Protein AF-A0A8D2LRF6-F1 (afdb_monomer_lite)

Foldseek 3Di:
DDDDPPPVVVVVVVVVVVVVVVVVVVVVVVVVVVVVVVVVVVVVVVVVVVVVVVVVVVVVVVVVVVVVVVVVVVVVVVVVVVVVVVVVVVVVVVVVVVVVVVVVVVVVVVVVVVVVVVVVVVVVVVVVVVVVVVVVVVVVVVVVVVVVVVVVVVVVVVVVVVVVVVVVVVVVVDDDDDDPPDDDPPVPPPDPCVVVPPDDDDDDDDDDDDDDDDDDDDDDDDDDDDDDDDDDDDDDDDDDDDDDDDDDDDDDDDDDDDDD

Organism: Varanus komodoensis (NCBI:txid61221)

InterPro domains:
  IPR039496 CCDC92/74, N-terminal [PF14916] (19-72)
  IPR040370 Coiled-coil domain-containing protein 74A/74B/92 [PTHR14882] (13-169)

pLDDT: mean 76.83, std 24.83, range [34.38, 98.88]

Secondary structure (DSSP, 8-state):
-----HHHHHHHHHHHHHHHHHHHHHHHHHHHHHHHHHHHHHHHHHHHHHHHHHHHHHHHHHHHHHHHHHHHHHHHHHHHHHHHHHHHHHHHHHHHHHHHHHHHHHHHHHHHHHHHHHHHHHHHHHHHHHHHHHHHHHHHHHHHHHHHHHHHHHHHHHHHHHHHHHHHHHTTT------------------GGGGTT---PPPPPP--------------------------------------------------PPP-

Radius of gyration: 70.15 Å; chains: 1; bounding box: 155×93×203 Å

Structure (mmCIF, N/CA/C/O backbone):
data_AF-A0A8D2LRF6-F1
#
_entry.id   AF-A0A8D2LRF6-F1
#
loop_
_atom_site.group_PDB
_atom_site.id
_atom_site.type_symbol
_atom_site.label_atom_id
_atom_site.label_alt_id
_atom_site.label_comp_id
_atom_site.label_asym_id
_atom_site.label_entity_id
_atom_site.label_seq_id
_atom_site.pdbx_PDB_ins_code
_atom_site.Cartn_x
_atom_site.Cartn_y
_atom_site.Cartn_z
_atom_site.occupancy
_atom_site.B_iso_or_equiv
_atom_site.auth_seq_id
_atom_site.auth_comp_id
_atom_site.auth_asym_id
_atom_site.auth_atom_id
_atom_site.pdbx_PDB_model_num
ATOM 1 N N . PRO A 1 1 ? -71.524 -34.537 116.967 1.00 40.47 1 PRO A N 1
ATOM 2 C CA . PRO A 1 1 ? -72.145 -34.626 115.622 1.00 40.47 1 PRO A CA 1
ATOM 3 C C . PRO A 1 1 ? -71.695 -33.423 114.764 1.00 40.47 1 PRO A C 1
ATOM 5 O O . PRO A 1 1 ? -72.263 -32.351 114.892 1.00 40.47 1 PRO A O 1
ATOM 8 N N . ALA A 1 2 ? -70.543 -33.422 114.083 1.00 51.66 2 ALA A N 1
ATOM 9 C CA . ALA A 1 2 ? -70.100 -34.309 112.998 1.00 51.66 2 ALA A CA 1
ATOM 10 C C . ALA A 1 2 ? -71.153 -34.415 111.880 1.00 51.66 2 ALA A C 1
ATOM 12 O O . ALA A 1 2 ? -72.029 -35.269 111.949 1.00 51.66 2 ALA A O 1
ATOM 13 N N . GLY A 1 3 ? -71.084 -33.527 110.880 1.00 50.00 3 GLY A N 1
ATOM 14 C CA . GLY A 1 3 ? -71.983 -33.570 109.723 1.00 50.00 3 GLY A CA 1
ATOM 15 C C . GLY A 1 3 ? -71.927 -32.332 108.825 1.00 50.00 3 GLY A C 1
ATOM 16 O O . GLY A 1 3 ? -72.884 -31.575 108.795 1.00 50.00 3 GLY A O 1
ATOM 17 N N . SER A 1 4 ? -70.819 -32.113 108.106 1.00 50.69 4 SER A N 1
ATOM 18 C CA . SER A 1 4 ? -70.761 -31.220 106.926 1.00 50.69 4 SER A CA 1
ATOM 19 C C . SER A 1 4 ? -69.459 -31.439 106.131 1.00 50.69 4 SER A C 1
ATOM 21 O O . SER A 1 4 ? -68.675 -30.518 105.927 1.00 50.69 4 SER A O 1
ATOM 23 N N . ALA A 1 5 ? -69.183 -32.682 105.730 1.00 51.25 5 ALA A N 1
ATOM 24 C CA . ALA A 1 5 ? -67.964 -33.046 104.994 1.00 51.25 5 ALA A CA 1
ATOM 25 C C . ALA A 1 5 ? -68.142 -33.430 103.497 1.00 51.25 5 ALA A C 1
ATOM 27 O O . ALA A 1 5 ? -67.161 -33.295 102.772 1.00 51.25 5 ALA A O 1
ATOM 28 N N . PRO A 1 6 ? -69.312 -33.867 102.963 1.00 52.12 6 PRO A N 1
ATOM 29 C CA . PRO A 1 6 ? -69.343 -34.406 101.593 1.00 52.12 6 PRO A CA 1
ATOM 30 C C . PRO A 1 6 ? -69.599 -33.371 100.476 1.00 52.12 6 PRO A C 1
ATOM 32 O O . PRO A 1 6 ? -69.061 -33.529 99.386 1.00 52.12 6 PRO A O 1
ATOM 35 N N . ALA A 1 7 ? -70.359 -32.292 100.717 1.00 51.78 7 ALA A N 1
ATOM 36 C CA . ALA A 1 7 ? -70.692 -31.301 99.675 1.00 51.78 7 ALA A CA 1
ATOM 37 C C . ALA A 1 7 ? -69.532 -30.340 99.346 1.00 51.78 7 ALA A C 1
ATOM 39 O O . ALA A 1 7 ? -69.386 -29.893 98.211 1.00 51.78 7 ALA A O 1
ATOM 40 N N . VAL A 1 8 ? -68.667 -30.077 100.328 1.00 55.19 8 VAL A N 1
ATOM 41 C CA . VAL A 1 8 ? -67.463 -29.246 100.164 1.00 55.19 8 VAL A CA 1
ATOM 42 C C . VAL A 1 8 ? -66.449 -29.931 99.235 1.00 55.19 8 VAL A C 1
ATOM 44 O O . VAL A 1 8 ? -65.751 -29.256 98.485 1.00 55.19 8 VAL A O 1
ATOM 47 N N . ASN A 1 9 ? -66.427 -31.270 99.206 1.00 56.41 9 ASN A N 1
ATOM 48 C CA . ASN A 1 9 ? -65.489 -32.040 98.388 1.00 56.41 9 ASN A CA 1
ATOM 49 C C . ASN A 1 9 ? -65.845 -32.069 96.887 1.00 56.41 9 ASN A C 1
ATOM 51 O O . ASN A 1 9 ? -64.930 -32.060 96.070 1.00 56.41 9 ASN A O 1
ATOM 55 N N . CYS A 1 10 ? -67.128 -32.067 96.493 1.00 57.66 10 CYS A N 1
ATOM 56 C CA . CYS A 1 10 ? -67.519 -32.026 95.069 1.00 57.66 10 CYS A CA 1
ATOM 57 C C . CYS A 1 10 ? -67.247 -30.662 94.423 1.00 57.66 10 CYS A C 1
ATOM 59 O O . CYS A 1 10 ? -66.671 -30.605 93.340 1.00 57.66 10 CYS A O 1
ATOM 61 N N . VAL A 1 11 ? -67.588 -29.569 95.114 1.00 62.50 11 VAL A N 1
ATOM 62 C CA . VAL A 1 11 ? -67.286 -28.206 94.645 1.00 62.50 11 VAL A CA 1
ATOM 63 C C . VAL A 1 11 ? -65.770 -27.993 94.583 1.00 62.50 11 VAL A C 1
ATOM 65 O O . VAL A 1 11 ? -65.268 -27.441 93.611 1.00 62.50 11 VAL A O 1
ATOM 68 N N . ALA A 1 12 ? -65.016 -28.520 95.556 1.00 64.19 12 ALA A N 1
ATOM 69 C CA . ALA A 1 12 ? -63.555 -28.496 95.523 1.00 64.19 12 ALA A CA 1
ATOM 70 C C . ALA A 1 12 ? -62.975 -29.247 94.305 1.00 64.19 12 ALA A C 1
ATOM 72 O O . ALA A 1 12 ? -62.100 -28.710 93.634 1.00 64.19 12 ALA A O 1
ATOM 73 N N . MET A 1 13 ? -63.483 -30.438 93.965 1.00 64.19 13 MET A N 1
ATOM 74 C CA . MET A 1 13 ? -63.029 -31.215 92.796 1.00 64.19 13 MET A CA 1
ATOM 75 C C . MET A 1 13 ? -63.296 -30.499 91.456 1.00 64.19 13 MET A C 1
ATOM 77 O O . MET A 1 13 ? -62.428 -30.485 90.582 1.00 64.19 13 MET A O 1
ATOM 81 N N . GLU A 1 14 ? -64.459 -29.861 91.288 1.00 69.94 14 GLU A N 1
ATOM 82 C CA . GLU A 1 14 ? -64.781 -29.072 90.085 1.00 69.94 14 GLU A CA 1
ATOM 83 C C . GLU A 1 14 ? -63.948 -27.785 89.993 1.00 69.94 14 GLU A C 1
ATOM 85 O O . GLU A 1 14 ? -63.454 -27.444 88.916 1.00 69.94 14 GLU A O 1
ATOM 90 N N . THR A 1 15 ? -63.707 -27.105 91.120 1.00 74.88 15 THR A N 1
ATOM 91 C CA . THR A 1 15 ? -62.808 -25.938 91.156 1.00 74.88 15 THR A CA 1
ATOM 92 C C . THR A 1 15 ? -61.360 -26.313 90.839 1.00 74.88 15 THR A C 1
ATOM 94 O O . THR A 1 15 ? -60.714 -25.603 90.073 1.00 74.88 15 THR A O 1
ATOM 97 N N . GLN A 1 16 ? -60.881 -27.469 91.314 1.00 76.06 16 GLN A N 1
ATOM 98 C CA . GLN A 1 16 ? -59.556 -28.002 90.973 1.00 76.06 16 GLN A CA 1
ATOM 99 C C . GLN A 1 16 ? -59.443 -28.327 89.472 1.00 76.06 16 GLN A C 1
ATOM 101 O O . GLN A 1 16 ? -58.417 -28.051 88.853 1.00 76.06 16 GLN A O 1
ATOM 106 N N . SER A 1 17 ? -60.503 -28.858 88.848 1.00 82.44 17 SER A N 1
ATOM 107 C CA . SER A 1 17 ? -60.541 -29.139 87.404 1.00 82.44 17 SER A CA 1
ATOM 108 C C . SER A 1 17 ? -60.469 -27.863 86.551 1.00 82.44 17 SER A C 1
ATOM 110 O O . SER A 1 17 ? -59.653 -27.782 85.627 1.00 82.44 17 SER A O 1
ATOM 112 N N . LEU A 1 18 ? -61.258 -26.838 86.898 1.00 86.56 18 LEU A N 1
ATOM 113 C CA . LEU A 1 18 ? -61.227 -25.528 86.235 1.00 86.56 18 LEU A CA 1
ATOM 114 C C . LEU A 1 18 ? -59.868 -24.840 86.395 1.00 86.56 18 LEU A C 1
ATOM 116 O O . LEU A 1 18 ? -59.351 -24.253 85.447 1.00 86.56 18 LEU A O 1
ATOM 120 N N . GLU A 1 19 ? -59.260 -24.940 87.573 1.00 88.00 19 GLU A N 1
ATOM 121 C CA . GLU A 1 19 ? -57.956 -24.353 87.866 1.00 88.00 19 GLU A CA 1
ATOM 122 C C . GLU A 1 19 ? -56.839 -25.018 87.050 1.00 88.00 19 GLU A C 1
ATOM 124 O O . GLU A 1 19 ? -56.012 -24.331 86.444 1.00 88.00 19 GLU A O 1
ATOM 129 N N . HIS A 1 20 ? -56.869 -26.346 86.907 1.00 88.50 20 HIS A N 1
ATOM 130 C CA . HIS A 1 20 ? -55.980 -27.059 85.989 1.00 88.50 20 HIS A CA 1
ATOM 131 C C . HIS A 1 20 ? -56.205 -26.673 84.518 1.00 88.50 20 HIS A C 1
ATOM 133 O O . HIS A 1 20 ? -55.234 -26.568 83.758 1.00 88.50 20 HIS A O 1
ATOM 139 N N . GLN A 1 21 ? -57.451 -26.421 84.105 1.00 92.50 21 GLN A N 1
ATOM 140 C CA . GLN A 1 21 ? -57.788 -25.985 82.746 1.00 92.50 21 GLN A CA 1
ATOM 141 C C . GLN A 1 21 ? -57.285 -24.559 82.470 1.00 92.50 21 GLN A C 1
ATOM 143 O O . GLN A 1 21 ? -56.662 -24.317 81.434 1.00 92.50 21 GLN A O 1
ATOM 148 N N . ILE A 1 22 ? -57.440 -23.645 83.432 1.00 92.00 22 ILE A N 1
ATOM 149 C CA . ILE A 1 22 ? -56.882 -22.287 83.396 1.00 92.00 22 ILE A CA 1
ATOM 150 C C . ILE A 1 22 ? -55.353 -22.341 83.319 1.00 92.00 22 ILE A C 1
ATOM 152 O O . ILE A 1 22 ? -54.764 -21.704 82.446 1.00 92.00 22 ILE A O 1
ATOM 156 N N . GLN A 1 23 ? -54.698 -23.147 84.160 1.00 94.12 23 GLN A N 1
ATOM 157 C CA . GLN A 1 23 ? -53.241 -23.327 84.123 1.00 94.12 23 GLN A CA 1
ATOM 158 C C . GLN A 1 23 ? -52.759 -23.917 82.786 1.00 94.12 23 GLN A C 1
ATOM 160 O O . GLN A 1 23 ? -51.687 -23.556 82.295 1.00 94.12 23 GLN A O 1
ATOM 165 N N . SER A 1 24 ? -53.533 -24.818 82.175 1.00 94.69 24 SER A N 1
ATOM 166 C CA . SER A 1 24 ? -53.230 -25.392 80.857 1.00 94.69 24 SER A CA 1
ATOM 167 C C . SER A 1 24 ? -53.311 -24.349 79.742 1.00 94.69 24 SER A C 1
ATOM 169 O O . SER A 1 24 ? -52.380 -24.223 78.942 1.00 94.69 24 SER A O 1
ATOM 171 N N . VAL A 1 25 ? -54.379 -23.546 79.732 1.00 95.94 25 VAL A N 1
ATOM 172 C CA . VAL A 1 25 ? -54.556 -22.441 78.779 1.00 95.94 25 VAL A CA 1
ATOM 173 C C . VAL A 1 25 ? -53.475 -21.380 78.974 1.00 95.94 25 VAL A C 1
ATOM 175 O O . VAL A 1 25 ? -52.890 -20.928 77.995 1.00 95.94 25 VAL A O 1
ATOM 178 N N . GLN A 1 26 ? -53.129 -21.026 80.213 1.00 95.81 26 GLN A N 1
ATOM 179 C CA . GLN A 1 26 ? -52.034 -20.095 80.507 1.00 95.81 26 GLN A CA 1
ATOM 180 C C . GLN A 1 26 ? -50.690 -20.595 79.961 1.00 95.81 26 GLN A C 1
ATOM 182 O O . GLN A 1 26 ? -49.957 -19.819 79.345 1.00 95.81 26 GLN A O 1
ATOM 187 N N . ARG A 1 27 ? -50.384 -21.892 80.114 1.00 96.50 27 ARG A N 1
ATOM 188 C CA . ARG A 1 27 ? -49.195 -22.517 79.509 1.00 96.50 27 ARG A CA 1
ATOM 189 C C . ARG A 1 27 ? -49.231 -22.462 77.980 1.00 96.50 27 ARG A C 1
ATOM 191 O O . ARG A 1 27 ? -48.222 -22.110 77.378 1.00 96.50 27 ARG A O 1
ATOM 198 N N . HIS A 1 28 ? -50.378 -22.742 77.360 1.00 96.38 28 HIS A N 1
ATOM 199 C CA . HIS A 1 28 ? -50.551 -22.636 75.905 1.00 96.38 28 HIS A CA 1
ATOM 200 C C . HIS A 1 28 ? -50.394 -21.200 75.392 1.00 96.38 28 HIS A C 1
ATOM 202 O O . HIS A 1 28 ? -49.717 -20.975 74.396 1.00 96.38 28 HIS A O 1
ATOM 208 N N . ILE A 1 29 ? -50.964 -20.210 76.083 1.00 97.19 29 ILE A N 1
ATOM 209 C CA . ILE A 1 29 ? -50.801 -18.793 75.737 1.00 97.19 29 ILE A CA 1
ATOM 210 C C . ILE A 1 29 ? -49.330 -18.386 75.858 1.00 97.19 29 ILE A C 1
ATOM 212 O O . ILE A 1 29 ? -48.816 -17.694 74.984 1.00 97.19 29 ILE A O 1
ATOM 216 N N . ALA A 1 30 ? -48.640 -18.810 76.920 1.00 96.31 30 ALA A N 1
ATOM 217 C CA . ALA A 1 30 ? -47.215 -18.536 77.088 1.00 96.31 30 ALA A CA 1
ATOM 218 C C . ALA A 1 30 ? -46.376 -19.176 75.970 1.00 96.31 30 ALA A C 1
ATOM 220 O O . ALA A 1 30 ? -45.465 -18.537 75.445 1.00 96.31 30 ALA A O 1
ATOM 221 N N . PHE A 1 31 ? -46.719 -20.403 75.572 1.00 97.69 31 PHE A N 1
ATOM 222 C CA . PHE A 1 31 ? -46.098 -21.095 74.447 1.00 97.69 31 PHE A CA 1
ATOM 223 C C . PHE A 1 31 ? -46.311 -20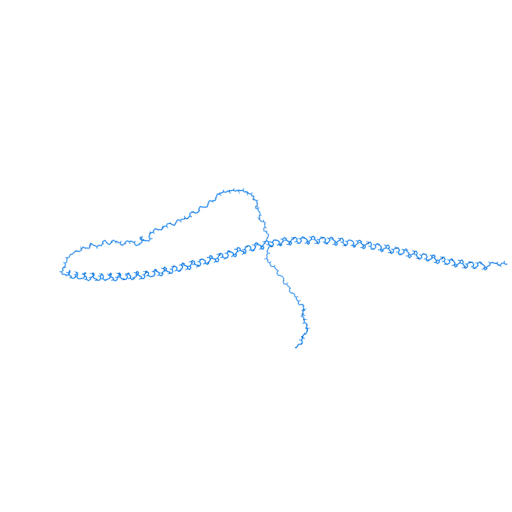.343 73.126 1.00 97.69 31 PHE A C 1
ATOM 225 O O . PHE A 1 31 ? -45.335 -19.977 72.479 1.00 97.69 31 PHE A O 1
ATOM 232 N N . LEU A 1 32 ? -47.557 -20.001 72.783 1.00 97.69 32 LEU A N 1
ATOM 233 C CA . LEU A 1 32 ? -47.878 -19.243 71.568 1.00 97.69 32 LEU A CA 1
ATOM 234 C C . LEU A 1 32 ? -47.185 -17.877 71.539 1.00 97.69 32 LEU A C 1
ATOM 236 O O . LEU A 1 32 ? -46.665 -17.472 70.505 1.00 97.69 32 LEU A O 1
ATOM 240 N N . LYS A 1 33 ? -47.124 -17.170 72.673 1.00 97.00 33 LYS A N 1
ATOM 241 C CA . LYS A 1 33 ? -46.394 -15.896 72.774 1.00 97.00 33 LYS A CA 1
ATOM 242 C C . LYS A 1 33 ? -44.896 -16.071 72.526 1.00 97.00 33 LYS A C 1
ATOM 244 O O . LYS A 1 33 ? -44.291 -15.219 71.880 1.00 97.00 33 LYS A O 1
ATOM 249 N N . LYS A 1 34 ? -44.302 -17.161 73.021 1.00 97.56 34 LYS A N 1
ATOM 250 C CA . LYS A 1 34 ? -42.897 -17.496 72.761 1.00 97.56 34 LYS A CA 1
ATOM 251 C C . LYS A 1 34 ? -42.668 -17.778 71.275 1.00 97.56 34 LYS A C 1
ATOM 253 O O . LYS A 1 34 ? -41.719 -17.243 70.714 1.00 97.56 34 LYS A O 1
ATOM 258 N N . GLU A 1 35 ? -43.534 -18.567 70.643 1.00 97.94 35 GLU A N 1
ATOM 259 C CA . GLU A 1 35 ? -43.433 -18.876 69.210 1.00 97.94 35 GLU A CA 1
ATOM 260 C C . GLU A 1 35 ? -43.638 -17.642 68.327 1.00 97.94 35 GLU A C 1
ATOM 262 O O . GLU A 1 35 ? -42.869 -17.426 67.395 1.00 97.94 35 GLU A O 1
ATOM 267 N N . GLN A 1 36 ? -44.614 -16.785 68.643 1.00 97.62 36 GLN A N 1
ATOM 268 C CA . GLN A 1 36 ? -44.831 -15.524 67.926 1.00 97.62 36 GLN A CA 1
ATOM 269 C C . GLN A 1 36 ? -43.624 -14.589 68.028 1.00 97.62 36 GLN A C 1
ATOM 271 O O . GLN A 1 36 ? -43.233 -13.986 67.030 1.00 97.62 36 GLN A O 1
ATOM 276 N N . LEU A 1 37 ? -43.022 -14.474 69.217 1.00 97.81 37 LEU A N 1
ATOM 277 C CA . LEU A 1 37 ? -41.823 -13.661 69.410 1.00 97.81 37 LEU A CA 1
ATOM 278 C C . LEU A 1 37 ? -40.628 -14.232 68.637 1.00 97.81 37 LEU A C 1
ATOM 280 O O . LEU A 1 37 ? -39.888 -13.467 68.024 1.00 97.81 37 LEU A O 1
ATOM 284 N N . GLN A 1 38 ? -40.464 -15.559 68.641 1.00 98.06 38 GLN A N 1
ATOM 285 C CA . GLN A 1 38 ? -39.419 -16.242 67.881 1.00 98.06 38 GLN A CA 1
ATOM 286 C C . GLN A 1 38 ? -39.581 -15.991 66.378 1.00 98.06 38 GLN A C 1
ATOM 288 O O . GLN A 1 38 ? -38.642 -15.537 65.734 1.00 98.06 38 GLN A O 1
ATOM 293 N N . LEU A 1 39 ? -40.789 -16.183 65.841 1.00 98.31 39 LEU A N 1
ATOM 294 C CA . LEU A 1 39 ? -41.088 -15.917 64.436 1.00 98.31 39 LEU A CA 1
ATOM 295 C C . LEU A 1 39 ? -40.816 -14.453 64.065 1.00 98.31 39 LEU A C 1
ATOM 297 O O . LEU A 1 39 ? -40.224 -14.183 63.026 1.00 98.31 39 LEU A O 1
ATOM 301 N N . LEU A 1 40 ? -41.222 -13.501 64.910 1.00 98.12 40 LEU A N 1
ATOM 302 C CA . LEU A 1 40 ? -40.964 -12.079 64.674 1.00 98.12 40 LEU A CA 1
ATOM 303 C C . LEU A 1 40 ? -39.459 -11.769 64.643 1.00 98.12 40 LEU A C 1
ATOM 305 O O . LEU A 1 40 ? -39.013 -10.991 63.800 1.00 98.12 40 LEU A O 1
ATOM 309 N N . HIS A 1 41 ? -38.683 -12.374 65.545 1.00 98.38 41 HIS A N 1
ATOM 310 C CA . HIS A 1 41 ? -37.230 -12.225 65.576 1.00 98.38 41 HIS A CA 1
ATOM 311 C C . HIS A 1 41 ? -36.572 -12.798 64.313 1.00 98.38 41 HIS A C 1
ATOM 313 O O . HIS A 1 41 ? -35.764 -12.114 63.684 1.00 98.38 41 HIS A O 1
ATOM 319 N N . ASP A 1 42 ? -36.969 -14.004 63.904 1.00 98.50 42 ASP A N 1
ATOM 320 C CA . ASP A 1 42 ? -36.431 -14.676 62.718 1.00 98.50 42 ASP A CA 1
ATOM 321 C C . ASP A 1 42 ? -36.766 -13.900 61.433 1.00 98.50 42 ASP A C 1
ATOM 323 O O . ASP A 1 42 ? -35.899 -13.686 60.585 1.00 98.50 42 ASP A O 1
ATOM 327 N N . LEU A 1 43 ? -37.993 -13.381 61.318 1.00 98.44 43 LEU A N 1
ATOM 328 C CA . LEU A 1 43 ? -38.386 -12.507 60.210 1.00 98.44 43 LEU A CA 1
ATOM 329 C C . LEU A 1 43 ? -37.576 -11.208 60.183 1.00 98.44 43 LEU A C 1
ATOM 331 O O . LEU A 1 43 ? -37.191 -10.751 59.109 1.00 98.44 43 LEU A O 1
ATOM 335 N N . HIS A 1 44 ? -37.301 -10.605 61.342 1.00 98.44 44 HIS A N 1
ATOM 336 C CA . HIS A 1 44 ? -36.483 -9.396 61.399 1.00 98.44 44 HIS A CA 1
ATOM 337 C C . HIS A 1 44 ? -35.054 -9.654 60.902 1.00 98.44 44 HIS A C 1
ATOM 339 O O . HIS A 1 44 ? -34.527 -8.859 60.123 1.00 98.44 44 HIS A O 1
ATOM 345 N N . LEU A 1 45 ? -34.450 -10.782 61.287 1.00 98.62 45 LEU A N 1
ATOM 346 C CA . LEU A 1 45 ? -33.139 -11.191 60.777 1.00 98.62 45 LEU A CA 1
ATOM 347 C C . LEU A 1 45 ? -33.161 -11.424 59.263 1.00 98.62 45 LEU A C 1
ATOM 349 O O . LEU A 1 45 ? -32.230 -11.007 58.573 1.00 98.62 45 LEU A O 1
ATOM 353 N N . GLU A 1 46 ? -34.223 -12.034 58.738 1.00 98.50 46 GLU A N 1
ATOM 354 C CA . GLU A 1 46 ? -34.358 -12.262 57.299 1.00 98.50 46 GLU A CA 1
ATOM 355 C C . GLU A 1 46 ? -34.520 -10.949 56.521 1.00 98.50 46 GLU A C 1
ATOM 357 O O . GLU A 1 46 ? -33.886 -10.762 55.484 1.00 98.50 46 GLU A O 1
ATOM 362 N N . ILE A 1 47 ? -35.278 -9.986 57.056 1.00 98.56 47 ILE A N 1
ATOM 363 C CA . ILE A 1 47 ? -35.380 -8.637 56.481 1.00 98.56 47 ILE A CA 1
ATOM 364 C C . ILE A 1 47 ? -34.002 -7.970 56.436 1.00 98.56 47 ILE A C 1
ATOM 366 O O . ILE A 1 47 ? -33.625 -7.440 55.393 1.00 98.56 47 ILE A O 1
ATOM 370 N N . LEU A 1 48 ? -33.226 -8.026 57.523 1.00 98.56 48 LEU A N 1
ATOM 371 C CA . LEU A 1 48 ? -31.873 -7.456 57.556 1.00 98.56 48 LEU A CA 1
ATOM 372 C C . LEU A 1 48 ? -30.939 -8.144 56.549 1.00 98.56 48 LEU A C 1
ATOM 374 O O . LEU A 1 48 ? -30.135 -7.482 55.887 1.00 98.56 48 LEU A O 1
ATOM 378 N N . ARG A 1 49 ? -31.055 -9.467 56.397 1.00 98.69 49 ARG A N 1
ATOM 379 C CA . ARG A 1 49 ? -30.276 -10.246 55.428 1.00 98.69 49 ARG A CA 1
ATOM 380 C C . ARG A 1 49 ? -30.607 -9.856 53.990 1.00 98.69 49 ARG A C 1
ATOM 382 O O . ARG A 1 49 ? -29.691 -9.625 53.202 1.00 98.69 49 ARG A O 1
ATOM 389 N N . LEU A 1 50 ? -31.893 -9.755 53.661 1.00 98.69 50 LEU A N 1
ATOM 390 C CA . LEU A 1 50 ? -32.367 -9.317 52.349 1.00 98.69 50 LEU A CA 1
ATOM 391 C C . LEU A 1 50 ? -31.950 -7.878 52.060 1.00 98.69 50 LEU A C 1
ATOM 393 O O . LEU A 1 50 ? -31.460 -7.603 50.971 1.00 98.69 50 LEU A O 1
ATOM 397 N N . GLN A 1 51 ? -32.062 -6.977 53.038 1.00 98.56 51 GLN A N 1
ATOM 398 C CA . GLN A 1 51 ? -31.601 -5.594 52.902 1.00 98.56 51 GLN A CA 1
ATOM 399 C C . GLN A 1 51 ? -30.111 -5.536 52.554 1.00 98.56 51 GLN A C 1
ATOM 401 O O . GLN A 1 51 ? -29.745 -4.877 51.582 1.00 98.56 51 GLN A O 1
ATOM 406 N N . LYS A 1 52 ? -29.266 -6.284 53.278 1.00 98.50 52 LYS A N 1
ATOM 407 C CA . LYS A 1 52 ? -27.832 -6.398 52.975 1.00 98.50 52 LYS A CA 1
ATOM 408 C C . LYS A 1 52 ? -27.598 -6.920 51.557 1.00 98.50 52 LYS A C 1
ATOM 410 O O . LYS A 1 52 ? -26.841 -6.318 50.800 1.00 98.50 52 LYS A O 1
ATOM 415 N N . HIS A 1 53 ? -28.287 -7.991 51.173 1.00 98.56 53 HIS A N 1
ATOM 416 C CA . HIS A 1 53 ? -28.124 -8.575 49.846 1.00 98.56 53 HIS A CA 1
ATOM 417 C C . HIS A 1 53 ? -28.565 -7.624 48.721 1.00 98.56 53 HIS A C 1
ATOM 419 O O . HIS A 1 53 ? -27.867 -7.489 47.721 1.00 98.56 53 HIS A O 1
ATOM 425 N N . CYS A 1 54 ? -29.676 -6.904 48.894 1.00 98.62 54 CYS A N 1
ATOM 426 C CA . CYS A 1 54 ? -30.126 -5.894 47.940 1.00 98.62 54 CYS A CA 1
ATOM 427 C C . CYS A 1 54 ? -29.120 -4.745 47.803 1.00 98.62 54 CYS A C 1
ATOM 429 O O . CYS A 1 54 ? -28.893 -4.278 46.688 1.00 98.62 54 CYS A O 1
ATOM 431 N N . THR A 1 55 ? -28.492 -4.303 48.900 1.00 98.44 55 THR A N 1
ATOM 432 C CA . THR A 1 55 ? -27.439 -3.276 48.828 1.00 98.44 55 THR A CA 1
ATOM 433 C C . THR A 1 55 ? -26.190 -3.772 48.103 1.00 98.44 55 THR A C 1
ATOM 435 O O . THR A 1 55 ? -25.666 -3.054 47.259 1.00 98.44 55 THR A O 1
ATOM 438 N N . GLU A 1 56 ? -25.755 -5.007 48.367 1.00 98.62 56 GLU A N 1
ATOM 439 C CA . GLU A 1 56 ? -24.609 -5.621 47.682 1.00 98.62 56 GLU A CA 1
ATOM 440 C C . GLU A 1 56 ? -24.877 -5.762 46.181 1.00 98.62 56 GLU A C 1
ATOM 442 O O . GLU A 1 56 ? -24.069 -5.330 45.368 1.00 98.62 56 GLU A O 1
ATOM 447 N N . LEU A 1 57 ? -26.054 -6.271 45.805 1.00 98.62 57 LEU A N 1
ATOM 448 C CA . LEU A 1 57 ? -26.421 -6.435 44.400 1.00 98.62 57 LEU A CA 1
ATOM 449 C C . LEU A 1 57 ? -26.542 -5.090 43.671 1.00 98.62 57 LEU A C 1
ATOM 451 O O . LEU A 1 57 ? -26.159 -4.989 42.509 1.00 98.62 57 LEU A O 1
ATOM 455 N N . THR A 1 58 ? -27.065 -4.060 44.343 1.00 98.44 58 THR A N 1
ATOM 456 C CA . THR A 1 58 ? -27.135 -2.703 43.777 1.00 98.44 58 THR A CA 1
ATOM 457 C C . THR A 1 58 ? -25.730 -2.181 43.497 1.00 98.44 58 THR A C 1
ATOM 459 O O . THR A 1 58 ? -25.464 -1.716 42.393 1.00 98.44 58 THR A O 1
ATOM 462 N N . HIS A 1 59 ? -24.812 -2.341 44.453 1.00 98.62 59 HIS A N 1
ATOM 463 C CA . HIS A 1 59 ? -23.422 -1.937 44.280 1.00 98.62 59 HIS A CA 1
ATOM 464 C C . HIS A 1 59 ? -22.723 -2.708 43.148 1.00 98.62 59 HIS A C 1
ATOM 466 O O . HIS A 1 59 ? -22.057 -2.103 42.312 1.00 98.62 59 HIS A O 1
ATOM 472 N N . ASP A 1 60 ? -22.922 -4.025 43.057 1.00 98.50 60 ASP A N 1
ATOM 473 C CA . ASP A 1 60 ? -22.353 -4.845 41.980 1.00 98.50 60 ASP A CA 1
ATOM 474 C C . ASP A 1 60 ? -22.856 -4.419 40.591 1.00 98.50 60 ASP A C 1
ATOM 476 O O . ASP A 1 60 ? -22.106 -4.465 39.613 1.00 98.50 60 ASP A O 1
ATOM 480 N N . LEU A 1 61 ? -24.127 -4.018 40.481 1.00 98.44 61 LEU A N 1
ATOM 481 C CA . LEU A 1 61 ? -24.693 -3.502 39.234 1.00 98.44 61 LEU A CA 1
ATOM 482 C C . LEU A 1 61 ? -24.106 -2.136 38.870 1.00 98.44 61 LEU A C 1
ATOM 484 O O . LEU A 1 61 ? -23.745 -1.938 37.712 1.00 98.44 61 LEU A O 1
ATOM 488 N N . GLU A 1 62 ? -23.957 -1.231 39.839 1.00 98.38 62 GLU A N 1
ATOM 489 C CA . GLU A 1 62 ? -23.310 0.073 39.633 1.00 98.38 62 GLU A CA 1
ATOM 490 C C . GLU A 1 62 ? -21.856 -0.087 39.167 1.00 98.38 62 GLU A C 1
ATOM 492 O O . GLU A 1 62 ? -21.432 0.569 38.215 1.00 98.38 62 GLU A O 1
ATOM 497 N N . MET A 1 63 ? -21.098 -0.997 39.786 1.00 98.06 63 MET A N 1
ATOM 498 C CA . MET A 1 63 ? -19.714 -1.276 39.396 1.00 98.06 63 MET A CA 1
ATOM 499 C C . MET A 1 63 ? -19.626 -1.837 37.975 1.00 98.06 63 MET A C 1
ATOM 501 O O . MET A 1 63 ? -18.838 -1.338 37.173 1.00 98.06 63 MET A O 1
ATOM 505 N N . LYS A 1 64 ? -20.482 -2.803 37.621 1.00 98.25 64 LYS A N 1
ATOM 506 C CA . LYS A 1 64 ? -20.552 -3.339 36.250 1.00 98.25 64 LYS A CA 1
ATOM 507 C C . LYS A 1 64 ? -20.956 -2.283 35.229 1.00 98.25 64 LYS A C 1
ATOM 509 O O . LYS A 1 64 ? -20.465 -2.305 34.105 1.00 98.25 64 LYS A O 1
ATOM 514 N N . GLU A 1 65 ? -21.848 -1.365 35.592 1.00 97.75 65 GLU A N 1
ATOM 515 C CA . GLU A 1 65 ? -22.242 -0.270 34.707 1.00 97.75 65 GLU A CA 1
ATOM 516 C C . GLU A 1 65 ? -21.080 0.707 34.475 1.00 97.75 65 GLU A C 1
ATOM 518 O O . GLU A 1 65 ? -20.861 1.145 33.345 1.00 97.75 65 GLU A O 1
ATOM 523 N N . LEU A 1 66 ? -20.299 1.021 35.512 1.00 98.00 66 LEU A N 1
ATOM 524 C CA . LEU A 1 66 ? -19.089 1.836 35.376 1.00 98.00 66 LEU A CA 1
ATOM 525 C C . LEU A 1 66 ? -18.033 1.150 34.505 1.00 98.00 66 LEU A C 1
ATOM 527 O O . LEU A 1 66 ? -17.457 1.803 33.635 1.00 98.00 66 LEU A O 1
ATOM 531 N N . GLU A 1 67 ? -17.811 -0.149 34.697 1.00 98.06 67 GLU A N 1
ATOM 532 C CA . GLU A 1 67 ? -16.901 -0.948 33.871 1.00 98.06 67 GLU A CA 1
ATOM 533 C C . GLU A 1 67 ? -17.350 -0.981 32.407 1.00 98.06 67 GLU A C 1
ATOM 535 O O . GLU A 1 67 ? -16.534 -0.756 31.517 1.00 98.06 67 GLU A O 1
ATOM 540 N N . ALA A 1 68 ? -18.646 -1.183 32.146 1.00 98.12 68 ALA A N 1
ATOM 541 C CA . ALA A 1 68 ? -19.200 -1.159 30.794 1.00 98.12 68 ALA A CA 1
ATOM 542 C C . ALA A 1 68 ? -18.999 0.209 30.127 1.00 98.12 68 ALA A C 1
ATOM 544 O O . ALA A 1 68 ? -18.484 0.283 29.015 1.00 98.12 68 ALA A O 1
ATOM 545 N N . ARG A 1 69 ? -19.303 1.304 30.837 1.00 98.06 69 ARG A N 1
ATOM 546 C CA . ARG A 1 69 ? -19.060 2.667 30.334 1.00 98.06 69 ARG A CA 1
ATOM 547 C C . ARG A 1 69 ? -17.579 2.920 30.060 1.00 98.06 69 ARG A C 1
ATOM 549 O O . ARG A 1 69 ? -17.241 3.584 29.086 1.00 98.06 69 ARG A O 1
ATOM 556 N N . GLN A 1 70 ? -16.690 2.423 30.918 1.00 98.06 70 GLN A N 1
ATOM 557 C CA . GLN A 1 70 ? -15.251 2.555 30.714 1.00 98.06 70 GLN A CA 1
ATOM 558 C C . GLN A 1 70 ? -14.783 1.752 29.496 1.00 98.06 70 GLN A C 1
ATOM 560 O O . GLN A 1 70 ? -13.970 2.253 28.719 1.00 98.06 70 GLN A O 1
ATOM 565 N N . GLN A 1 71 ? -15.318 0.547 29.307 1.00 98.12 71 GLN A N 1
ATOM 566 C CA . GLN A 1 71 ? -15.037 -0.280 28.140 1.00 98.12 71 GLN A CA 1
ATOM 567 C C . GLN A 1 71 ? -15.505 0.400 26.848 1.00 98.12 71 GLN A C 1
ATOM 569 O O . GLN A 1 71 ? -14.725 0.482 25.905 1.00 98.12 71 GLN A O 1
ATOM 574 N N . ASP A 1 72 ? -16.707 0.982 26.833 1.00 98.06 72 ASP A N 1
ATOM 575 C CA . ASP A 1 72 ? -17.236 1.708 25.672 1.00 98.06 72 ASP A CA 1
ATOM 576 C C . ASP A 1 72 ? -16.332 2.881 25.260 1.00 98.06 72 ASP A C 1
ATOM 578 O O . ASP A 1 72 ? -16.116 3.122 24.072 1.00 98.06 72 ASP A O 1
ATOM 582 N N . ILE A 1 73 ? -15.773 3.610 26.234 1.00 98.12 73 ILE A N 1
ATOM 583 C CA . ILE A 1 73 ? -14.826 4.705 25.969 1.00 98.12 73 ILE A CA 1
ATOM 584 C C . ILE A 1 73 ? -13.544 4.159 25.331 1.00 98.12 73 ILE A C 1
ATOM 586 O O . ILE A 1 73 ? -13.063 4.712 24.342 1.00 98.12 73 ILE A O 1
ATOM 590 N N . ILE A 1 74 ? -12.997 3.064 25.866 1.00 98.12 74 ILE A N 1
ATOM 591 C CA . ILE A 1 74 ? -11.788 2.430 25.323 1.00 98.12 74 ILE A CA 1
ATOM 592 C C . ILE A 1 74 ? -12.035 1.946 23.891 1.00 98.12 74 ILE A C 1
ATOM 594 O O . ILE A 1 74 ? -11.200 2.175 23.013 1.00 98.12 74 ILE A O 1
ATOM 598 N N . ASP A 1 75 ? -13.180 1.316 23.642 1.00 97.75 75 ASP A N 1
ATOM 599 C CA . ASP A 1 75 ? -13.544 0.805 22.324 1.00 97.75 75 ASP A CA 1
ATOM 600 C C . ASP A 1 75 ? -13.688 1.949 21.310 1.00 97.75 75 ASP A C 1
ATOM 602 O O . ASP A 1 75 ? -13.149 1.856 20.204 1.00 97.75 75 ASP A O 1
ATOM 606 N N . GLN A 1 76 ? -14.308 3.068 21.702 1.00 98.44 76 GLN A N 1
ATOM 607 C CA . GLN A 1 76 ? -14.390 4.274 20.870 1.00 98.44 76 GLN A CA 1
ATOM 608 C C . GLN A 1 76 ? -13.007 4.847 20.543 1.00 98.44 76 GLN A C 1
ATOM 610 O O . GLN A 1 76 ? -12.713 5.118 19.378 1.00 98.44 76 GLN A O 1
ATOM 615 N N . GLU A 1 77 ? -12.125 4.989 21.535 1.00 98.38 77 GLU A N 1
ATOM 616 C CA . GLU A 1 77 ? -10.765 5.486 21.302 1.00 98.38 77 GLU A CA 1
ATOM 617 C C . GLU A 1 77 ? -9.961 4.577 20.363 1.00 98.38 77 GLU A C 1
ATOM 619 O O . GLU A 1 77 ? -9.159 5.054 19.551 1.00 98.38 77 GLU A O 1
ATOM 624 N N . LEU A 1 78 ? -10.122 3.258 20.492 1.00 98.50 78 LEU A N 1
ATOM 625 C CA . LEU A 1 78 ? -9.476 2.292 19.609 1.00 98.50 78 LEU A CA 1
ATOM 626 C C . LEU A 1 78 ? -10.037 2.388 18.191 1.00 98.50 78 LEU A C 1
ATOM 628 O O . LEU A 1 78 ? -9.257 2.397 17.238 1.00 98.50 78 LEU A O 1
ATOM 632 N N . GLU A 1 79 ? -11.352 2.529 18.040 1.00 98.56 79 GLU A N 1
ATOM 633 C CA . GLU A 1 79 ? -11.994 2.691 16.738 1.00 98.56 79 GLU A CA 1
ATOM 634 C C . GLU A 1 79 ? -11.534 3.978 16.036 1.00 98.56 79 GLU A C 1
ATOM 636 O O . GLU A 1 79 ? -11.231 3.964 14.841 1.00 98.56 79 GLU A O 1
ATOM 641 N N . GLU A 1 80 ? -11.407 5.089 16.763 1.00 98.56 80 GLU A N 1
ATOM 642 C CA . GLU A 1 80 ? -10.860 6.340 16.228 1.00 98.56 80 GLU A CA 1
ATOM 643 C C . GLU A 1 80 ? -9.405 6.183 15.774 1.00 98.56 80 GLU A C 1
ATOM 645 O O . GLU A 1 80 ? -9.049 6.599 14.666 1.00 98.56 80 GLU A O 1
ATOM 650 N N . LYS A 1 81 ? -8.561 5.528 16.583 1.00 98.69 81 LYS A N 1
ATOM 651 C CA . LYS A 1 81 ? -7.169 5.225 16.210 1.00 98.69 81 LYS A CA 1
ATOM 652 C C . LYS A 1 81 ? -7.110 4.349 14.956 1.00 98.69 81 LYS A C 1
ATOM 654 O O . LYS A 1 81 ? -6.315 4.640 14.060 1.00 98.69 81 LYS A O 1
ATOM 659 N N . CYS A 1 82 ? -7.968 3.334 14.855 1.00 98.56 82 CYS A N 1
ATOM 660 C CA . CYS A 1 82 ? -8.097 2.497 13.663 1.00 98.56 82 CYS A CA 1
ATOM 661 C C . CYS A 1 82 ? -8.486 3.326 12.433 1.00 98.56 82 CYS A C 1
ATOM 663 O O . CYS A 1 82 ? -7.783 3.265 11.426 1.00 98.56 82 CYS A O 1
ATOM 665 N N . LYS A 1 83 ? -9.513 4.180 12.529 1.00 98.81 83 LYS A N 1
ATOM 666 C CA . LYS A 1 83 ? -9.949 5.064 11.430 1.00 98.81 83 LYS A CA 1
ATOM 667 C C . LYS A 1 83 ? -8.830 5.986 10.945 1.00 98.81 83 LYS A C 1
ATOM 669 O O . LYS A 1 83 ? -8.644 6.157 9.740 1.00 98.81 83 LYS A O 1
ATOM 674 N N . ILE A 1 84 ? -8.059 6.567 11.866 1.00 98.69 84 ILE A N 1
ATOM 675 C CA . ILE A 1 84 ? -6.921 7.435 11.526 1.00 98.69 84 ILE A CA 1
ATOM 676 C C . ILE A 1 84 ? -5.841 6.641 10.783 1.00 98.69 84 ILE A C 1
ATOM 678 O O . ILE A 1 84 ? -5.358 7.085 9.739 1.00 98.69 84 ILE A O 1
ATOM 682 N N . MET A 1 85 ? -5.469 5.467 11.297 1.00 98.50 85 MET A N 1
ATOM 683 C CA . MET A 1 85 ? -4.456 4.617 10.667 1.00 98.50 85 MET A CA 1
ATOM 684 C C . MET A 1 85 ? -4.895 4.118 9.286 1.00 98.50 85 MET A C 1
ATOM 686 O O . MET A 1 85 ? -4.088 4.106 8.356 1.00 98.50 85 MET A O 1
ATOM 690 N N . GLU A 1 86 ? -6.165 3.754 9.121 1.00 98.69 86 GLU A N 1
ATOM 691 C CA . GLU A 1 86 ? -6.735 3.352 7.833 1.00 98.69 86 GLU A CA 1
ATOM 692 C C . GLU A 1 86 ? -6.711 4.495 6.815 1.00 98.69 86 GLU A C 1
ATOM 694 O O . GLU A 1 86 ? -6.307 4.287 5.670 1.00 98.69 86 GLU A O 1
ATOM 699 N N . ALA A 1 87 ? -7.068 5.717 7.219 1.00 98.69 87 ALA A N 1
ATOM 700 C CA . ALA A 1 87 ? -7.008 6.884 6.340 1.00 98.69 87 ALA A CA 1
ATOM 701 C C . ALA A 1 87 ? -5.570 7.180 5.879 1.00 98.69 87 ALA A C 1
ATOM 703 O O . ALA A 1 87 ? -5.332 7.417 4.692 1.00 98.69 87 ALA A O 1
ATOM 704 N N . GLN A 1 88 ? -4.600 7.101 6.797 1.00 98.75 88 GLN A N 1
ATOM 705 C CA . GLN A 1 88 ? -3.179 7.253 6.473 1.00 98.75 88 GLN A CA 1
ATOM 706 C C . GLN A 1 88 ? -2.698 6.164 5.511 1.00 98.75 88 GLN A C 1
ATOM 708 O O . GLN A 1 88 ? -1.971 6.457 4.560 1.00 98.75 88 GLN A O 1
ATOM 713 N N . LEU A 1 89 ? -3.111 4.912 5.724 1.00 98.75 89 LEU A N 1
ATOM 714 C CA . LEU A 1 89 ? -2.773 3.811 4.827 1.00 98.75 89 LEU A CA 1
ATOM 715 C C . LEU A 1 89 ? -3.331 4.060 3.419 1.00 98.75 89 LEU A C 1
ATOM 717 O O . LEU A 1 89 ? -2.584 3.965 2.447 1.00 98.75 89 LEU A O 1
ATOM 721 N N . GLN A 1 90 ? -4.598 4.459 3.307 1.00 98.75 90 GLN A N 1
ATOM 722 C CA . GLN A 1 90 ? -5.236 4.752 2.021 1.00 98.75 90 GLN A CA 1
ATOM 723 C C . GLN A 1 90 ? -4.562 5.907 1.270 1.00 98.75 90 GLN A C 1
ATOM 725 O O . GLN A 1 90 ? -4.437 5.861 0.045 1.00 98.75 90 GLN A O 1
ATOM 730 N N . GLU A 1 91 ? -4.127 6.952 1.972 1.00 98.69 91 GLU A N 1
ATOM 731 C CA . GLU A 1 91 ? -3.362 8.048 1.369 1.00 98.69 91 GLU A CA 1
ATOM 732 C C . GLU A 1 91 ? -2.030 7.537 0.805 1.00 98.69 91 GLU A C 1
ATOM 734 O O . GLU A 1 91 ? -1.727 7.750 -0.371 1.00 98.69 91 GLU A O 1
ATOM 739 N N . LYS A 1 92 ? -1.281 6.752 1.590 1.00 98.69 92 LYS A N 1
ATOM 740 C CA . LYS A 1 92 ? -0.022 6.145 1.131 1.00 98.69 92 LYS A CA 1
ATOM 741 C C . LYS A 1 92 ? -0.215 5.193 -0.043 1.00 98.69 92 LYS A C 1
ATOM 743 O O . LYS A 1 92 ? 0.642 5.133 -0.926 1.00 98.69 92 LYS A O 1
ATOM 748 N N . GLU A 1 93 ? -1.318 4.457 -0.087 1.00 98.75 93 GLU A N 1
ATOM 749 C CA . GLU A 1 93 ? -1.658 3.599 -1.221 1.00 98.75 93 GLU A CA 1
ATOM 750 C C . GLU A 1 93 ? -1.931 4.413 -2.491 1.00 98.75 93 GLU A C 1
ATOM 752 O O . GLU A 1 93 ? -1.442 4.046 -3.564 1.00 98.75 93 GLU A O 1
ATOM 757 N N . LYS A 1 94 ? -2.638 5.545 -2.383 1.00 98.75 94 LYS A N 1
ATOM 758 C CA . LYS A 1 94 ? -2.862 6.469 -3.508 1.00 98.75 94 LYS A CA 1
ATOM 759 C C . LYS A 1 94 ? -1.545 7.037 -4.034 1.00 98.75 94 LYS A C 1
ATOM 761 O O . LYS A 1 94 ? -1.285 6.907 -5.235 1.00 98.75 94 LYS A O 1
ATOM 766 N N . ASP A 1 95 ? -0.686 7.542 -3.150 1.00 98.62 95 ASP A N 1
ATOM 767 C CA . ASP A 1 95 ? 0.652 8.035 -3.505 1.00 98.62 95 ASP A CA 1
ATOM 768 C C . ASP A 1 95 ? 1.473 6.942 -4.208 1.00 98.62 95 ASP A C 1
ATOM 770 O O . ASP A 1 95 ? 2.099 7.159 -5.249 1.00 98.62 95 ASP A O 1
ATOM 774 N N . ASN A 1 96 ? 1.444 5.714 -3.679 1.00 98.75 96 ASN A N 1
ATOM 775 C CA . ASN A 1 96 ? 2.174 4.593 -4.263 1.00 98.75 96 ASN A CA 1
ATOM 776 C C . ASN A 1 96 ? 1.663 4.251 -5.670 1.00 98.75 96 ASN A C 1
ATOM 778 O O . ASN A 1 96 ? 2.456 3.966 -6.572 1.00 98.75 96 ASN A O 1
ATOM 782 N N . LEU A 1 97 ? 0.346 4.297 -5.885 1.00 98.81 97 LEU A N 1
ATOM 783 C CA . LEU A 1 97 ? -0.258 4.080 -7.197 1.00 98.81 97 LEU A CA 1
ATOM 784 C C . LEU A 1 97 ? 0.152 5.157 -8.208 1.00 98.81 97 LEU A C 1
ATOM 786 O O . LEU A 1 97 ? 0.337 4.832 -9.385 1.00 98.81 97 LEU A O 1
ATOM 790 N N . GLU A 1 98 ? 0.292 6.410 -7.782 1.00 98.75 98 GLU A N 1
ATOM 791 C CA . GLU A 1 98 ? 0.784 7.513 -8.616 1.00 98.75 98 GLU A CA 1
ATOM 792 C C . GLU A 1 98 ? 2.247 7.321 -8.997 1.00 98.75 98 GLU A C 1
ATOM 794 O O . GLU A 1 98 ? 2.572 7.294 -10.187 1.00 98.75 98 GLU A O 1
ATOM 799 N N . LEU A 1 99 ? 3.107 7.036 -8.021 1.00 98.75 99 LEU A N 1
ATOM 800 C CA . LEU A 1 99 ? 4.521 6.751 -8.270 1.00 98.75 99 LEU A CA 1
ATOM 801 C C . LEU A 1 99 ? 4.706 5.560 -9.217 1.00 98.75 99 LEU A C 1
ATOM 803 O O . LEU A 1 99 ? 5.522 5.611 -10.138 1.00 98.75 99 LEU A O 1
ATOM 807 N N . ARG A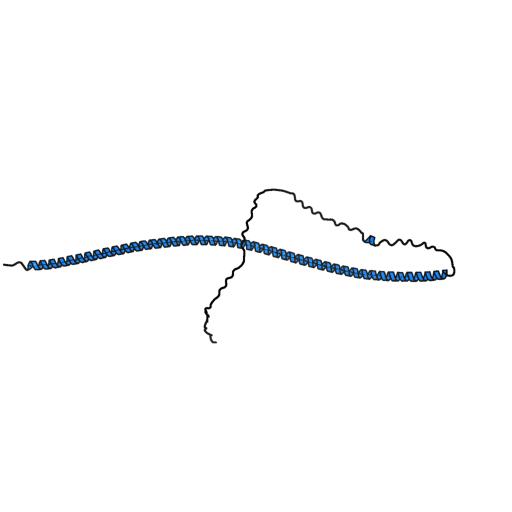 1 100 ? 3.907 4.496 -9.062 1.00 98.88 100 ARG A N 1
ATOM 808 C CA . ARG A 1 100 ? 3.924 3.357 -9.995 1.00 98.88 100 ARG A CA 1
ATOM 809 C C . ARG A 1 100 ? 3.462 3.749 -11.399 1.00 98.88 100 ARG A C 1
ATOM 811 O O . ARG A 1 100 ? 3.991 3.214 -12.373 1.00 98.88 100 ARG A O 1
ATOM 818 N N . ARG A 1 101 ? 2.474 4.642 -11.537 1.00 98.88 101 ARG A N 1
ATOM 819 C CA . ARG A 1 101 ? 2.032 5.164 -12.845 1.00 98.88 101 ARG A CA 1
ATOM 820 C C . ARG A 1 101 ? 3.149 5.958 -13.520 1.00 98.88 101 ARG A C 1
ATOM 822 O O . ARG A 1 101 ? 3.445 5.700 -14.687 1.00 98.88 101 ARG A O 1
ATOM 829 N N . GLU A 1 102 ? 3.798 6.859 -12.791 1.00 98.81 102 GLU A N 1
ATOM 830 C CA . GLU A 1 102 ? 4.931 7.630 -13.307 1.00 98.81 102 GLU A CA 1
ATOM 831 C C . GLU A 1 102 ? 6.109 6.749 -13.704 1.00 98.81 102 GLU A C 1
ATOM 833 O O . GLU A 1 102 ? 6.718 6.972 -14.752 1.00 98.81 102 GLU A O 1
ATOM 838 N N . LEU A 1 103 ? 6.430 5.748 -12.881 1.00 98.88 103 LEU A N 1
ATOM 839 C CA . LEU A 1 103 ? 7.511 4.815 -13.164 1.00 98.88 103 LEU A CA 1
ATOM 840 C C . LEU A 1 103 ? 7.257 4.091 -14.488 1.00 98.88 103 LEU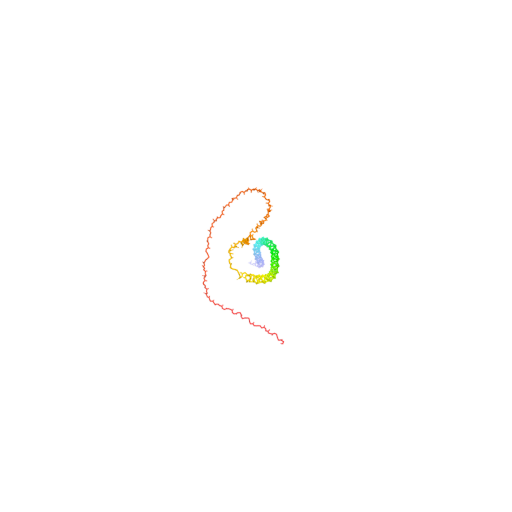 A C 1
ATOM 842 O O . LEU A 1 103 ? 8.111 4.136 -15.369 1.00 98.88 103 LEU A O 1
ATOM 846 N N . ARG A 1 104 ? 6.050 3.543 -14.683 1.00 98.81 104 ARG A N 1
ATOM 847 C CA . ARG A 1 104 ? 5.664 2.896 -15.950 1.00 98.81 104 ARG A CA 1
ATOM 848 C C . ARG A 1 104 ? 5.769 3.840 -17.145 1.00 98.81 104 ARG A C 1
ATOM 850 O O . ARG A 1 104 ? 6.232 3.447 -18.216 1.00 98.81 104 ARG A O 1
ATOM 857 N N . HIS A 1 105 ? 5.356 5.095 -16.980 1.00 98.81 105 HIS A N 1
ATOM 858 C CA . HIS A 1 105 ? 5.477 6.092 -18.041 1.00 98.81 105 HIS A CA 1
ATOM 859 C C . HIS A 1 105 ? 6.948 6.368 -18.399 1.00 98.81 105 HIS A C 1
ATOM 861 O O . HIS A 1 105 ? 7.318 6.344 -19.577 1.00 98.81 105 HIS A O 1
ATOM 867 N N . LYS A 1 106 ? 7.805 6.562 -17.388 1.00 98.88 106 LYS A N 1
ATOM 868 C CA . LYS A 1 106 ? 9.252 6.772 -17.555 1.00 98.88 106 LYS A CA 1
ATOM 869 C C . LYS A 1 106 ? 9.925 5.554 -18.197 1.00 98.88 106 LYS A C 1
ATOM 871 O O . LYS A 1 106 ? 10.723 5.720 -19.116 1.00 98.88 106 LYS A O 1
ATOM 876 N N . GLU A 1 107 ? 9.570 4.338 -17.788 1.00 98.88 107 GLU A N 1
ATOM 877 C CA . GLU A 1 107 ? 10.053 3.087 -18.390 1.00 98.88 107 GLU A CA 1
ATOM 878 C C . GLU A 1 107 ? 9.695 2.991 -19.877 1.00 98.88 107 GLU A C 1
ATOM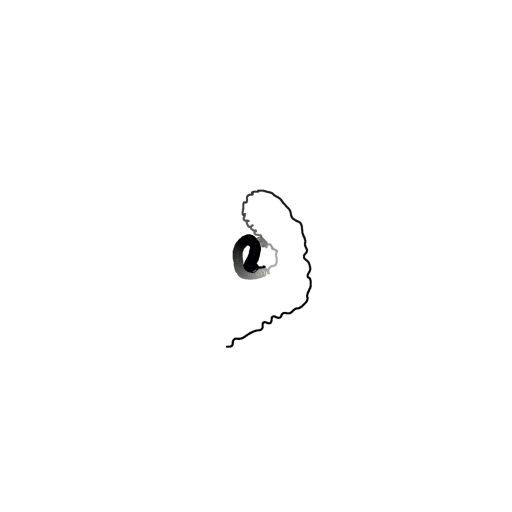 880 O O . GLU A 1 107 ? 10.562 2.696 -20.705 1.00 98.88 107 GLU A O 1
ATOM 885 N N . SER A 1 108 ? 8.447 3.314 -20.234 1.00 98.81 108 SER A N 1
ATOM 886 C CA . SER A 1 108 ? 7.992 3.369 -21.628 1.00 98.81 108 SER A CA 1
ATOM 887 C C . SER A 1 108 ? 8.793 4.386 -22.447 1.00 98.81 108 SER A C 1
ATOM 889 O O . SER A 1 108 ? 9.255 4.081 -23.550 1.00 98.81 108 SER A O 1
ATOM 891 N N . LEU A 1 109 ? 9.024 5.583 -21.900 1.00 98.88 109 LEU A N 1
ATOM 892 C CA . LEU A 1 109 ? 9.828 6.613 -22.558 1.00 98.88 109 LEU A CA 1
ATOM 893 C C . LEU A 1 109 ? 11.274 6.147 -22.774 1.00 98.88 109 LEU A C 1
ATOM 895 O O . LEU A 1 109 ? 11.816 6.279 -23.873 1.00 98.88 109 LEU A O 1
ATOM 899 N N . VAL A 1 110 ? 11.892 5.545 -21.756 1.00 98.88 110 VAL A N 1
ATOM 900 C CA . VAL A 1 110 ? 13.246 4.986 -21.855 1.00 98.88 110 VAL A CA 1
ATOM 901 C C . VAL A 1 110 ? 13.307 3.885 -22.916 1.00 98.88 110 VAL A C 1
ATOM 903 O O . VAL A 1 110 ? 14.246 3.860 -23.716 1.00 98.88 110 VAL A O 1
ATOM 906 N N . ALA A 1 111 ? 12.317 2.993 -22.977 1.00 98.88 111 ALA A N 1
ATOM 907 C CA . ALA A 1 111 ? 12.246 1.949 -23.998 1.00 98.88 111 ALA A CA 1
ATOM 908 C C . ALA A 1 111 ? 12.144 2.539 -25.417 1.00 98.88 111 ALA A C 1
ATOM 910 O O . ALA A 1 111 ? 12.883 2.115 -26.316 1.00 98.88 111 ALA A O 1
ATOM 911 N N . ALA A 1 112 ? 11.300 3.558 -25.608 1.00 98.88 112 ALA A N 1
ATOM 912 C CA . ALA A 1 112 ? 11.148 4.261 -26.880 1.00 98.88 112 ALA A CA 1
ATOM 913 C C . ALA A 1 112 ? 12.448 4.959 -27.312 1.00 98.88 112 ALA A C 1
ATOM 915 O O . ALA A 1 112 ? 12.886 4.799 -28.456 1.00 98.88 112 ALA A O 1
ATOM 916 N N . LEU A 1 113 ? 13.117 5.666 -26.396 1.00 98.81 113 LEU A N 1
ATOM 917 C CA . LEU A 1 113 ? 14.391 6.339 -26.666 1.00 98.81 113 LEU A CA 1
ATOM 918 C C . LEU A 1 113 ? 15.508 5.343 -26.998 1.00 98.81 113 LEU A C 1
ATOM 920 O O . LEU A 1 113 ? 16.229 5.537 -27.978 1.00 98.81 113 LEU A O 1
ATOM 924 N N . ARG A 1 114 ? 15.616 4.238 -26.250 1.00 98.81 114 ARG A N 1
ATOM 925 C CA . ARG A 1 114 ? 16.570 3.153 -26.545 1.00 98.81 114 ARG A CA 1
ATOM 926 C C . ARG A 1 114 ? 16.329 2.557 -27.931 1.00 98.81 114 ARG A C 1
ATOM 928 O O . ARG A 1 114 ? 17.280 2.329 -28.674 1.00 98.81 114 ARG A O 1
ATOM 935 N N . SER A 1 115 ? 15.068 2.327 -28.299 1.00 98.81 115 SER A N 1
ATOM 936 C CA . SER A 1 115 ? 14.703 1.859 -29.641 1.00 98.81 115 SER A CA 1
ATOM 937 C C . SER A 1 115 ? 15.085 2.877 -30.722 1.00 98.81 115 SER A C 1
ATOM 939 O O . SER A 1 115 ? 15.706 2.515 -31.721 1.00 98.81 115 SER A O 1
ATOM 941 N N . ASN A 1 116 ? 14.805 4.166 -30.502 1.00 98.81 116 ASN A N 1
ATOM 942 C CA . ASN A 1 116 ? 15.160 5.239 -31.432 1.00 98.81 116 ASN A CA 1
ATOM 943 C C . ASN A 1 116 ? 16.674 5.325 -31.670 1.00 98.81 116 ASN A C 1
ATOM 945 O O . ASN A 1 116 ? 17.105 5.434 -32.819 1.00 98.81 116 ASN A O 1
ATOM 949 N N . LEU A 1 117 ? 17.470 5.230 -30.604 1.00 98.81 117 LEU A N 1
ATOM 950 C CA . LEU A 1 117 ? 18.927 5.259 -30.687 1.00 98.81 117 LEU A CA 1
ATOM 951 C C . LEU A 1 117 ? 19.463 4.060 -31.478 1.00 98.81 117 LEU A C 1
ATOM 953 O O . LEU A 1 117 ? 20.204 4.262 -32.437 1.00 98.81 117 LEU A O 1
ATOM 957 N N . ARG A 1 118 ? 18.987 2.843 -31.182 1.00 98.81 118 ARG A N 1
ATOM 958 C CA . ARG A 1 118 ? 19.327 1.639 -31.965 1.00 98.81 118 ARG A CA 1
ATOM 959 C C . ARG A 1 118 ? 18.930 1.767 -33.437 1.00 98.81 118 ARG A C 1
ATOM 961 O O . ARG A 1 118 ? 19.637 1.292 -34.321 1.00 98.81 118 ARG A O 1
ATOM 968 N N . ASN A 1 119 ? 17.801 2.408 -33.736 1.00 98.81 119 ASN A N 1
ATOM 969 C CA . ASN A 1 119 ? 17.368 2.640 -35.117 1.00 98.81 119 ASN A CA 1
ATOM 970 C C . ASN A 1 119 ? 18.285 3.630 -35.843 1.00 98.81 119 ASN A C 1
ATOM 972 O O . ASN A 1 119 ? 18.616 3.408 -37.006 1.00 98.81 119 ASN A O 1
ATOM 976 N N . LYS A 1 120 ? 18.695 4.713 -35.174 1.00 98.75 120 LYS A N 1
ATOM 977 C CA . LYS A 1 120 ? 19.642 5.691 -35.727 1.00 98.75 120 LYS A CA 1
ATOM 978 C C . LYS A 1 120 ? 21.014 5.066 -35.964 1.00 98.75 120 LYS A C 1
ATOM 980 O O . LYS A 1 120 ? 21.565 5.239 -37.044 1.00 98.75 120 LYS A O 1
ATOM 985 N N . GLU A 1 121 ? 21.516 4.292 -35.008 1.00 98.75 121 GLU A N 1
ATOM 986 C CA . GLU A 1 121 ? 22.779 3.559 -35.129 1.00 98.75 121 GLU A CA 1
ATOM 987 C C . GLU A 1 121 ? 22.778 2.624 -36.344 1.00 98.75 121 GLU A C 1
ATOM 989 O O . GLU A 1 121 ? 23.671 2.709 -37.187 1.00 98.75 121 GLU A O 1
ATOM 994 N N . ARG A 1 122 ? 21.724 1.812 -36.508 1.00 98.88 122 ARG A N 1
ATOM 995 C CA . ARG A 1 122 ? 21.566 0.953 -37.693 1.00 98.88 122 ARG A CA 1
ATOM 996 C C . ARG A 1 122 ? 21.602 1.751 -38.998 1.00 98.88 122 ARG A C 1
ATOM 998 O O . ARG A 1 122 ? 22.354 1.395 -39.902 1.00 98.88 122 ARG A O 1
ATOM 1005 N N . LYS A 1 123 ? 20.859 2.861 -39.075 1.00 98.75 123 LYS A N 1
ATOM 1006 C CA . LYS A 1 123 ? 20.839 3.733 -40.264 1.00 98.75 123 LYS A CA 1
ATOM 1007 C C . LYS A 1 123 ? 22.214 4.331 -40.577 1.00 98.75 123 LYS A C 1
ATOM 1009 O O . LYS A 1 123 ? 22.601 4.369 -41.743 1.00 98.75 123 LYS A O 1
ATOM 1014 N N . PHE A 1 124 ? 22.962 4.774 -39.564 1.00 98.81 124 PHE A N 1
ATOM 1015 C CA . PHE A 1 124 ? 24.312 5.310 -39.763 1.00 98.81 124 PHE A CA 1
ATOM 1016 C C . PHE A 1 124 ? 25.300 4.242 -40.231 1.00 98.81 124 PHE A C 1
ATOM 1018 O O . PHE A 1 124 ? 26.109 4.517 -41.114 1.00 98.81 124 PHE A O 1
ATOM 1025 N N . LEU A 1 125 ? 25.211 3.020 -39.704 1.00 98.81 125 LEU A N 1
ATOM 1026 C CA . LEU A 1 125 ? 26.054 1.911 -40.149 1.00 98.81 125 LEU A CA 1
ATOM 1027 C C . LEU A 1 125 ? 25.768 1.509 -41.596 1.00 98.81 125 LEU A C 1
ATOM 1029 O O . LEU A 1 125 ? 26.699 1.254 -42.356 1.00 98.81 125 LEU A O 1
ATOM 1033 N N . GLU A 1 126 ? 24.500 1.463 -41.999 1.00 98.81 126 GLU A N 1
ATOM 1034 C CA . GLU A 1 126 ? 24.140 1.211 -43.397 1.00 98.81 126 GLU A CA 1
ATOM 1035 C C . GLU A 1 126 ? 24.698 2.291 -44.327 1.00 98.81 126 GLU A C 1
ATOM 1037 O O . GLU A 1 126 ? 25.277 1.973 -45.364 1.00 98.81 126 GLU A O 1
ATOM 1042 N N . GLU A 1 127 ? 24.575 3.563 -43.946 1.00 98.81 127 GLU A N 1
ATOM 1043 C CA . GLU A 1 127 ? 25.107 4.678 -44.731 1.00 98.81 127 GLU A CA 1
ATOM 1044 C C . GLU A 1 127 ? 26.636 4.642 -44.819 1.00 98.81 127 GLU A C 1
ATOM 1046 O O . GLU A 1 127 ? 27.207 4.831 -45.896 1.00 98.81 127 GLU A O 1
ATOM 1051 N N . LEU A 1 128 ? 27.307 4.321 -43.712 1.00 98.81 128 LEU A N 1
ATOM 1052 C CA . LEU A 1 128 ? 28.753 4.141 -43.679 1.00 98.81 128 LEU A CA 1
ATOM 1053 C C . LEU A 1 128 ? 29.194 3.005 -44.612 1.00 98.81 128 LEU A C 1
ATOM 1055 O O . LEU A 1 128 ? 30.123 3.191 -45.398 1.00 98.81 128 LEU A O 1
ATOM 1059 N N . LYS A 1 129 ? 28.498 1.860 -44.588 1.00 98.81 129 LYS A N 1
ATOM 1060 C CA . LYS A 1 129 ? 28.760 0.727 -45.491 1.00 98.81 129 LYS A CA 1
ATOM 1061 C C . LYS A 1 129 ? 28.576 1.116 -46.958 1.00 98.81 129 LYS A C 1
ATOM 1063 O O . LYS A 1 129 ? 29.451 0.820 -47.769 1.00 98.81 129 LYS A O 1
ATOM 1068 N N . ARG A 1 130 ? 27.487 1.820 -47.302 1.00 98.88 130 ARG A N 1
ATOM 1069 C CA . ARG A 1 130 ? 27.247 2.308 -48.676 1.00 98.88 130 ARG A CA 1
ATOM 1070 C C . ARG A 1 130 ? 28.373 3.223 -49.155 1.00 98.88 130 ARG A C 1
ATOM 1072 O O . ARG A 1 130 ? 28.883 3.040 -50.258 1.00 98.88 130 ARG A O 1
ATOM 1079 N N . ARG A 1 131 ? 28.789 4.191 -48.331 1.00 98.75 131 ARG A N 1
ATOM 1080 C CA . ARG A 1 131 ? 29.873 5.126 -48.679 1.00 98.75 131 ARG A CA 1
ATOM 1081 C C . ARG A 1 131 ? 31.220 4.431 -48.795 1.00 98.75 131 ARG A C 1
ATOM 1083 O O . ARG A 1 131 ? 31.944 4.706 -49.743 1.00 98.75 131 ARG A O 1
ATOM 1090 N N . SER A 1 132 ? 31.531 3.521 -47.875 1.00 98.75 132 SER A N 1
ATOM 1091 C CA . SER A 1 132 ? 32.753 2.719 -47.930 1.00 98.75 132 SER A CA 1
ATOM 1092 C C . SER A 1 132 ? 32.827 1.924 -49.233 1.00 98.75 132 SER A C 1
ATOM 1094 O O . SER A 1 132 ? 33.831 2.024 -49.932 1.00 98.75 132 SER A O 1
ATOM 1096 N N . HIS A 1 133 ? 31.742 1.248 -49.625 1.00 98.69 133 HIS A N 1
ATOM 1097 C CA . HIS A 1 133 ? 31.687 0.538 -50.903 1.00 98.69 133 HIS A CA 1
ATOM 1098 C C . HIS A 1 133 ? 31.901 1.478 -52.096 1.00 98.69 133 HIS A C 1
ATOM 1100 O O . HIS A 1 133 ? 32.697 1.175 -52.982 1.00 98.69 133 HIS A O 1
ATOM 1106 N N . ARG A 1 134 ? 31.261 2.656 -52.094 1.00 98.75 134 ARG A N 1
ATOM 1107 C CA . ARG A 1 134 ? 31.451 3.663 -53.148 1.00 98.75 134 ARG A CA 1
ATOM 1108 C C . ARG A 1 134 ? 32.901 4.139 -53.244 1.00 98.75 134 ARG A C 1
ATOM 1110 O O . ARG A 1 134 ? 33.411 4.276 -54.349 1.00 98.75 134 ARG A O 1
ATOM 1117 N N . VAL A 1 135 ? 33.566 4.370 -52.112 1.00 98.81 135 VAL A N 1
ATOM 1118 C CA . VAL A 1 135 ? 34.992 4.729 -52.080 1.00 98.81 135 VAL A CA 1
ATOM 1119 C C . VAL A 1 135 ? 35.843 3.604 -52.662 1.00 98.81 135 VAL A C 1
ATOM 1121 O O . VAL A 1 135 ? 36.727 3.883 -53.463 1.00 98.81 135 VAL A O 1
ATOM 1124 N N . THR A 1 136 ? 35.562 2.341 -52.328 1.00 98.75 136 THR A N 1
ATOM 1125 C CA . THR A 1 136 ? 36.269 1.196 -52.921 1.00 98.75 136 THR A CA 1
ATOM 1126 C C . THR A 1 136 ? 36.107 1.157 -54.440 1.00 98.75 136 THR A C 1
ATOM 1128 O O . THR A 1 136 ? 37.106 1.010 -55.138 1.00 98.75 136 THR A O 1
ATOM 1131 N N . VAL A 1 137 ? 34.887 1.342 -54.957 1.00 98.69 137 VAL A N 1
ATOM 1132 C CA . VAL A 1 137 ? 34.619 1.371 -56.406 1.00 98.69 137 VAL A CA 1
ATOM 1133 C C . VAL A 1 137 ? 35.411 2.490 -57.085 1.00 98.69 137 VAL A C 1
ATOM 1135 O O . VAL A 1 137 ? 36.202 2.207 -57.982 1.00 98.69 137 VAL A O 1
ATOM 1138 N N . LEU A 1 138 ? 35.292 3.728 -56.597 1.00 98.75 138 LEU A N 1
ATOM 1139 C CA . LEU A 1 138 ? 36.015 4.876 -57.158 1.00 98.75 138 LEU A CA 1
ATOM 1140 C C . LEU A 1 138 ? 37.539 4.708 -57.078 1.00 98.75 138 LEU A C 1
ATOM 1142 O O . LEU A 1 138 ? 38.244 5.095 -58.001 1.00 98.75 138 LEU A O 1
ATOM 1146 N N . ASN A 1 139 ? 38.061 4.104 -56.007 1.00 98.75 139 ASN A N 1
ATOM 1147 C CA . ASN A 1 139 ? 39.491 3.820 -55.886 1.00 98.75 139 ASN A CA 1
ATOM 1148 C C . ASN A 1 139 ? 39.950 2.801 -56.943 1.00 98.75 139 ASN A C 1
ATOM 1150 O O . ASN A 1 139 ? 41.002 2.968 -57.551 1.00 98.75 139 ASN A O 1
ATOM 1154 N N . THR A 1 140 ? 39.139 1.772 -57.221 1.00 98.62 140 THR A N 1
ATOM 1155 C CA . THR A 1 140 ? 39.453 0.818 -58.298 1.00 98.62 140 THR A CA 1
ATOM 1156 C C . THR A 1 140 ? 39.373 1.446 -59.688 1.00 98.62 140 THR A C 1
ATOM 1158 O O . THR A 1 140 ? 40.152 1.076 -60.560 1.00 98.62 140 THR A O 1
ATOM 1161 N N . GLU A 1 141 ? 38.463 2.397 -59.908 1.00 98.62 141 GLU A N 1
ATOM 1162 C CA . GLU A 1 141 ? 38.385 3.165 -61.157 1.00 98.62 141 GLU A CA 1
ATOM 1163 C C . GLU A 1 141 ? 39.614 4.063 -61.318 1.00 98.62 141 GLU A C 1
ATOM 1165 O O . GLU A 1 141 ? 40.294 3.992 -62.337 1.00 98.62 141 GLU A O 1
ATOM 1170 N N . LEU A 1 142 ? 39.972 4.820 -60.278 1.00 98.69 142 LEU A N 1
ATOM 1171 C CA . LEU A 1 142 ? 41.165 5.665 -60.271 1.00 98.69 142 LEU A CA 1
ATOM 1172 C C . LEU A 1 142 ? 42.449 4.860 -60.517 1.00 98.69 142 LEU A C 1
ATOM 1174 O O . LEU A 1 142 ? 43.317 5.303 -61.267 1.00 98.69 142 LEU A O 1
ATOM 1178 N N . GLN A 1 143 ? 42.571 3.677 -59.913 1.00 98.56 143 GLN A N 1
ATOM 1179 C CA . GLN A 1 143 ? 43.714 2.789 -60.118 1.00 98.56 143 GLN A CA 1
ATOM 1180 C C . GLN A 1 143 ? 43.828 2.347 -61.586 1.00 98.56 143 GLN A C 1
ATOM 1182 O O . GLN A 1 143 ? 44.920 2.402 -62.147 1.00 98.56 143 GLN A O 1
ATOM 1187 N N . LYS A 1 144 ? 42.711 1.985 -62.234 1.00 98.69 144 LYS A N 1
ATOM 1188 C CA . LYS A 1 144 ? 42.690 1.624 -63.665 1.00 98.69 144 LYS A CA 1
ATOM 1189 C C . LYS A 1 144 ? 43.134 2.785 -64.552 1.00 98.69 144 LYS A C 1
ATOM 1191 O O . LYS A 1 144 ? 43.951 2.589 -65.448 1.00 98.69 144 LYS A O 1
ATOM 1196 N N . GLU A 1 145 ? 42.633 3.990 -64.282 1.00 98.50 145 GLU A N 1
ATOM 1197 C CA . GLU A 1 145 ? 43.044 5.193 -65.016 1.00 98.50 145 GLU A CA 1
ATOM 1198 C C . GLU A 1 145 ? 44.533 5.501 -64.800 1.00 98.50 145 GLU A C 1
ATOM 1200 O O . GLU A 1 145 ? 45.251 5.839 -65.742 1.00 98.50 145 GLU A O 1
ATOM 1205 N N . THR A 1 146 ? 45.034 5.314 -63.575 1.00 98.56 146 THR A N 1
ATOM 1206 C CA . THR A 1 146 ? 46.453 5.512 -63.240 1.00 98.56 146 THR A CA 1
ATOM 1207 C C . THR A 1 146 ? 47.349 4.511 -63.975 1.00 98.56 146 THR A C 1
ATOM 1209 O O . THR A 1 146 ? 48.377 4.896 -64.536 1.00 98.56 146 THR A O 1
ATOM 1212 N N . GLU A 1 147 ? 46.956 3.236 -64.035 1.00 98.38 147 GLU A N 1
ATOM 1213 C CA . GLU A 1 147 ? 47.667 2.190 -64.783 1.00 98.38 147 GLU A CA 1
ATOM 1214 C C . GLU A 1 147 ? 47.677 2.471 -66.292 1.00 98.38 147 GLU A C 1
ATOM 1216 O O . GLU A 1 147 ? 48.724 2.359 -66.936 1.00 98.38 147 GLU A O 1
ATOM 1221 N N . ALA A 1 148 ? 46.547 2.908 -66.856 1.00 98.44 148 ALA A N 1
ATOM 1222 C CA . ALA A 1 148 ? 46.454 3.305 -68.258 1.00 98.44 148 ALA A CA 1
ATOM 1223 C C . ALA A 1 148 ? 47.353 4.515 -68.574 1.00 98.44 148 ALA A C 1
ATOM 1225 O O . ALA A 1 148 ? 48.093 4.504 -69.563 1.00 98.44 148 ALA A O 1
ATOM 1226 N N . ALA A 1 149 ? 47.352 5.533 -67.710 1.00 98.38 149 ALA A N 1
ATOM 1227 C CA . ALA A 1 149 ? 48.209 6.707 -67.852 1.00 98.38 149 ALA A CA 1
ATOM 1228 C C . ALA A 1 149 ? 49.703 6.347 -67.768 1.00 98.38 149 ALA A C 1
ATOM 1230 O O . ALA A 1 149 ? 50.503 6.832 -68.576 1.00 98.38 149 ALA A O 1
ATOM 1231 N N . ALA A 1 150 ? 50.089 5.465 -66.840 1.00 98.38 150 ALA A N 1
ATOM 1232 C CA . ALA A 1 150 ? 51.459 4.967 -66.723 1.00 98.38 150 ALA A CA 1
ATOM 1233 C C . ALA A 1 150 ? 51.882 4.171 -67.969 1.00 98.38 150 ALA A C 1
ATOM 1235 O O . ALA A 1 150 ? 52.986 4.367 -68.482 1.00 98.38 150 ALA A O 1
ATOM 1236 N N . TYR A 1 151 ? 50.991 3.331 -68.505 1.00 98.50 151 TYR A N 1
ATOM 1237 C CA . TYR A 1 151 ? 51.228 2.574 -69.732 1.00 98.50 151 TYR A CA 1
ATOM 1238 C C . TYR A 1 151 ? 51.459 3.486 -70.945 1.00 98.50 151 TYR A C 1
ATOM 1240 O O . TYR A 1 151 ? 52.451 3.326 -71.662 1.00 98.50 151 TYR A O 1
ATOM 1248 N N . LEU A 1 152 ? 50.600 4.488 -71.153 1.00 98.19 152 LEU A N 1
ATOM 1249 C CA . LEU A 1 152 ? 50.770 5.475 -72.226 1.00 98.19 152 LEU A CA 1
ATOM 1250 C C . LEU A 1 152 ? 52.047 6.305 -72.039 1.00 98.19 152 LEU A C 1
ATOM 1252 O O . LEU A 1 152 ? 52.786 6.530 -72.998 1.00 98.19 152 LEU A O 1
ATOM 1256 N N . SER A 1 153 ? 52.360 6.703 -70.803 1.00 97.88 153 SER A N 1
ATOM 1257 C CA . SER A 1 153 ? 53.604 7.412 -70.477 1.00 97.88 153 SER A CA 1
ATOM 1258 C C . SER A 1 153 ? 54.838 6.570 -70.811 1.00 97.88 153 SER A C 1
ATOM 1260 O O . SER A 1 153 ? 55.789 7.074 -71.413 1.00 97.88 153 SER A O 1
ATOM 1262 N N . PHE A 1 154 ? 54.814 5.271 -70.498 1.00 97.69 154 PHE A N 1
ATOM 1263 C CA . PHE A 1 154 ? 55.872 4.334 -70.872 1.00 97.69 154 PHE A CA 1
ATOM 1264 C C . PHE A 1 154 ? 56.004 4.202 -72.395 1.00 97.69 154 PHE A C 1
ATOM 1266 O O . PHE A 1 154 ? 57.118 4.256 -72.922 1.00 97.69 154 PHE A O 1
ATOM 1273 N N . GLN A 1 155 ? 54.887 4.094 -73.125 1.00 97.56 155 GLN A N 1
ATOM 1274 C CA . GLN A 1 155 ? 54.906 4.074 -74.590 1.00 97.56 155 GLN A CA 1
ATOM 1275 C C . GLN A 1 155 ? 55.532 5.348 -75.174 1.00 97.56 155 GLN A C 1
ATOM 1277 O O . GLN A 1 155 ? 56.393 5.249 -76.051 1.00 97.56 155 GLN A O 1
ATOM 1282 N N . LEU A 1 156 ? 55.145 6.528 -74.675 1.00 96.50 156 LEU A N 1
ATOM 1283 C CA . LEU A 1 156 ? 55.690 7.820 -75.102 1.00 96.50 156 LEU A CA 1
ATOM 1284 C C . LEU A 1 156 ? 57.182 7.951 -74.786 1.00 96.50 156 LEU A C 1
ATOM 1286 O O . LEU A 1 156 ? 57.956 8.429 -75.615 1.00 96.50 156 LEU A O 1
ATOM 1290 N N . HIS A 1 157 ? 57.616 7.509 -73.608 1.00 95.94 157 HIS A N 1
ATOM 1291 C CA . HIS A 1 157 ? 59.034 7.524 -73.267 1.00 95.94 157 HIS A CA 1
ATOM 1292 C C . HIS A 1 157 ? 59.830 6.577 -74.175 1.00 95.94 157 HIS A C 1
ATOM 1294 O O . HIS A 1 157 ? 60.881 6.952 -74.694 1.00 95.94 157 HIS A O 1
ATOM 1300 N N . SER A 1 158 ? 59.296 5.385 -74.448 1.00 95.19 158 SER A N 1
ATOM 1301 C CA . SER A 1 158 ? 59.901 4.408 -75.354 1.00 95.19 158 SER A CA 1
ATOM 1302 C C . SER A 1 158 ? 60.002 4.932 -76.796 1.00 95.19 158 SER A C 1
ATOM 1304 O O . SER A 1 158 ? 61.051 4.799 -77.430 1.00 95.19 158 SER A O 1
ATOM 1306 N N . THR A 1 159 ? 58.953 5.570 -77.333 1.00 94.38 159 THR A N 1
ATOM 1307 C CA . THR A 1 159 ? 58.991 6.193 -78.673 1.00 94.38 159 THR A CA 1
ATOM 1308 C C . THR A 1 159 ? 59.981 7.357 -78.715 1.00 94.38 159 THR A C 1
ATOM 1310 O O . THR A 1 159 ? 60.815 7.407 -79.623 1.00 94.38 159 THR A O 1
ATOM 1313 N N . LYS A 1 160 ? 59.961 8.246 -77.712 1.00 93.06 160 LYS A N 1
ATOM 1314 C CA . LYS A 1 160 ? 60.914 9.357 -77.568 1.00 93.06 160 LYS A CA 1
ATOM 1315 C C . LYS A 1 160 ? 62.351 8.844 -77.518 1.00 93.06 160 LYS A C 1
ATOM 1317 O O . LYS A 1 160 ? 63.201 9.373 -78.231 1.00 93.06 160 LYS A O 1
ATOM 1322 N N . GLN A 1 161 ? 62.625 7.795 -76.744 1.00 91.56 161 GLN A N 1
ATOM 1323 C CA . GLN A 1 161 ? 63.950 7.185 -76.661 1.00 91.56 161 GLN A CA 1
ATOM 1324 C C . GLN A 1 161 ? 64.397 6.631 -78.018 1.00 91.56 161 GLN A C 1
ATOM 1326 O O . GLN A 1 161 ? 65.513 6.924 -78.435 1.00 91.56 161 GLN A O 1
ATOM 1331 N N . ARG A 1 162 ? 63.533 5.914 -78.756 1.00 89.75 162 ARG A N 1
ATOM 1332 C CA . ARG A 1 162 ? 63.859 5.423 -80.112 1.00 89.75 162 ARG A CA 1
ATOM 1333 C C . ARG A 1 162 ? 64.208 6.562 -81.075 1.00 89.75 162 ARG A C 1
ATOM 1335 O O . ARG A 1 162 ? 65.205 6.464 -81.792 1.00 89.75 162 ARG A O 1
ATOM 1342 N N . LEU A 1 163 ? 63.442 7.654 -81.059 1.00 88.56 163 LEU A N 1
ATOM 1343 C CA . LEU A 1 163 ? 63.728 8.843 -81.872 1.00 88.56 163 LEU A CA 1
ATOM 1344 C C . LEU A 1 163 ? 65.040 9.523 -81.451 1.00 88.56 163 LEU A C 1
ATOM 1346 O O . LEU A 1 163 ? 65.852 9.872 -82.307 1.00 88.56 163 LEU A O 1
ATOM 1350 N N . HIS A 1 164 ? 65.298 9.663 -80.148 1.00 84.19 164 HIS A N 1
ATOM 1351 C CA . HIS A 1 164 ? 66.551 10.220 -79.634 1.00 84.19 164 HIS A CA 1
ATOM 1352 C C . HIS A 1 164 ? 67.764 9.343 -79.959 1.00 84.19 164 HIS A C 1
ATOM 1354 O O . HIS A 1 164 ? 68.793 9.880 -80.360 1.00 84.19 164 HIS A O 1
ATOM 1360 N N . SER A 1 165 ? 67.663 8.016 -79.855 1.00 74.62 165 SER A N 1
ATOM 1361 C CA . SER A 1 165 ? 68.727 7.094 -80.268 1.00 74.62 165 SER A CA 1
ATOM 1362 C C . SER A 1 165 ? 68.983 7.157 -81.776 1.00 74.62 165 SER A C 1
ATOM 1364 O O . SER A 1 165 ? 70.138 7.114 -82.192 1.00 74.62 165 SER A O 1
ATOM 1366 N N . SER A 1 166 ? 67.941 7.324 -82.601 1.00 71.94 166 SER A N 1
ATOM 1367 C CA . SER A 1 166 ? 68.091 7.559 -84.046 1.00 71.94 166 SER A CA 1
ATOM 1368 C C . SER A 1 166 ? 68.779 8.899 -84.339 1.00 71.94 166 SER A C 1
ATOM 1370 O O . SER A 1 166 ? 69.681 8.962 -85.171 1.00 71.94 166 SER A O 1
ATOM 1372 N N . ARG A 1 167 ? 68.418 9.967 -83.613 1.00 69.25 167 ARG A N 1
ATOM 1373 C CA . ARG A 1 167 ? 69.033 11.300 -83.736 1.00 69.25 167 ARG A CA 1
ATOM 1374 C C . ARG A 1 167 ? 70.480 11.333 -83.236 1.00 69.25 167 ARG A C 1
ATOM 1376 O O . ARG A 1 16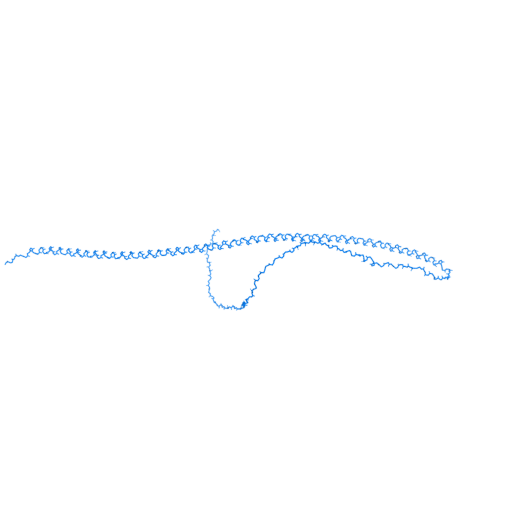7 ? 71.312 11.974 -83.861 1.00 69.25 167 ARG A O 1
ATOM 1383 N N . GLN A 1 168 ? 70.804 10.623 -82.155 1.00 62.00 168 GLN A N 1
ATOM 1384 C CA . GLN A 1 168 ? 72.177 10.483 -81.655 1.00 62.00 168 GLN A CA 1
ATOM 1385 C C . GLN A 1 168 ? 73.050 9.618 -82.572 1.00 62.00 168 GLN A C 1
ATOM 1387 O O . GLN A 1 168 ? 74.243 9.881 -82.669 1.00 62.00 168 GLN A O 1
ATOM 1392 N N . ARG A 1 169 ? 72.486 8.622 -83.276 1.00 57.25 169 ARG A N 1
ATOM 1393 C CA . ARG A 1 169 ? 73.210 7.894 -84.335 1.00 57.25 169 ARG A CA 1
ATOM 1394 C C . ARG A 1 169 ? 73.481 8.775 -85.558 1.00 57.25 169 ARG A C 1
ATOM 1396 O O . ARG A 1 169 ? 74.569 8.682 -86.102 1.00 57.25 169 ARG A O 1
ATOM 1403 N N . ALA A 1 170 ? 72.567 9.679 -85.920 1.00 54.50 170 ALA A N 1
ATOM 1404 C CA . ALA A 1 170 ? 72.813 10.693 -86.955 1.00 54.50 170 ALA A CA 1
ATOM 1405 C C . ALA A 1 170 ? 73.811 11.793 -86.524 1.00 54.50 170 ALA A C 1
ATOM 1407 O O . ALA A 1 170 ? 74.386 12.465 -87.369 1.00 54.50 170 ALA A O 1
ATOM 1408 N N . PHE A 1 171 ? 74.044 11.966 -85.218 1.00 51.47 171 PHE A N 1
ATOM 1409 C CA . PHE A 1 171 ? 75.028 12.902 -84.652 1.00 51.47 171 PHE A CA 1
ATOM 1410 C C . PHE A 1 171 ? 76.376 12.248 -84.298 1.00 51.47 171 PHE A C 1
ATOM 1412 O O . PHE A 1 171 ? 77.232 12.905 -83.710 1.00 51.47 171 PHE A O 1
ATOM 1419 N N . LYS A 1 172 ? 76.583 10.965 -84.631 1.00 48.72 172 LYS A N 1
ATOM 1420 C CA . LYS A 1 172 ? 77.819 10.230 -84.308 1.00 48.72 172 LYS A CA 1
ATOM 1421 C C . LYS A 1 172 ? 78.895 10.275 -85.400 1.00 48.72 172 LYS A C 1
ATOM 1423 O O . LYS A 1 172 ? 79.942 9.671 -85.202 1.00 48.72 172 LYS A O 1
ATOM 1428 N N . ASP A 1 173 ? 78.671 11.060 -86.457 1.00 46.91 173 ASP A N 1
ATOM 1429 C CA . ASP A 1 173 ? 79.662 11.374 -87.499 1.00 46.91 173 ASP A CA 1
ATOM 1430 C C . ASP A 1 173 ? 80.327 12.759 -87.341 1.00 46.91 173 ASP A C 1
ATOM 1432 O O . ASP A 1 173 ? 81.059 13.182 -88.229 1.00 46.91 173 ASP A O 1
ATOM 1436 N N . LEU A 1 174 ? 80.159 13.467 -86.213 1.00 46.53 174 LEU A N 1
ATOM 1437 C CA . LEU A 1 174 ? 80.948 14.674 -85.902 1.00 46.53 174 LEU A CA 1
ATOM 1438 C C . LEU A 1 174 ? 81.309 14.755 -84.406 1.00 46.53 174 LEU A C 1
ATOM 1440 O O . LEU A 1 174 ? 80.410 14.677 -83.566 1.00 46.53 174 LEU A O 1
ATOM 1444 N N . PRO A 1 175 ? 82.585 14.972 -84.028 1.00 48.62 175 PRO A N 1
ATOM 1445 C CA . PRO A 1 175 ? 82.922 15.404 -82.682 1.00 48.62 175 PRO A CA 1
ATOM 1446 C C . PRO A 1 175 ? 82.815 16.934 -82.566 1.00 48.62 175 PRO A C 1
ATOM 1448 O O . PRO A 1 175 ? 82.942 17.655 -83.553 1.00 48.62 175 PRO A O 1
ATOM 1451 N N . SER A 1 176 ? 82.710 17.407 -81.320 1.00 39.19 176 SER A N 1
ATOM 1452 C CA . SER A 1 176 ? 82.912 18.803 -80.885 1.00 39.19 176 SER A CA 1
ATOM 1453 C C . SER A 1 176 ? 81.706 19.742 -81.014 1.00 39.19 176 SER A C 1
ATOM 1455 O O . SER A 1 176 ? 81.451 20.314 -82.064 1.00 39.19 176 SER A O 1
ATOM 1457 N N . ARG A 1 177 ? 81.021 20.025 -79.903 1.00 40.66 177 ARG A N 1
ATOM 1458 C CA . ARG A 1 177 ? 81.343 21.138 -78.984 1.00 40.66 177 ARG A CA 1
ATOM 1459 C C . ARG A 1 177 ? 80.189 21.362 -78.004 1.00 40.66 177 ARG A C 1
ATOM 1461 O O . ARG A 1 177 ? 79.023 21.325 -78.369 1.00 40.66 177 ARG A O 1
ATOM 1468 N N . ASP A 1 178 ? 80.599 21.631 -76.774 1.00 37.03 178 ASP A N 1
ATOM 1469 C CA . ASP A 1 178 ? 80.017 22.604 -75.855 1.00 37.03 178 ASP A CA 1
ATOM 1470 C C . ASP A 1 178 ? 78.560 22.424 -75.409 1.00 37.03 178 ASP A C 1
ATOM 1472 O O . ASP A 1 178 ? 77.595 22.849 -76.034 1.00 37.03 178 ASP A O 1
ATOM 1476 N N . LYS A 1 179 ? 78.460 21.860 -74.197 1.00 50.38 179 LYS A N 1
ATOM 1477 C CA . LYS A 1 179 ? 77.660 22.374 -73.075 1.00 50.38 179 LYS A CA 1
ATOM 1478 C C . LYS A 1 179 ? 76.776 23.582 -73.414 1.00 50.38 179 LYS A C 1
ATOM 1480 O O . LYS A 1 179 ? 77.205 24.722 -73.285 1.00 50.38 179 LYS A O 1
ATOM 1485 N N . LEU A 1 180 ? 75.499 23.315 -73.649 1.00 42.06 180 LEU A N 1
ATOM 1486 C CA . LEU A 1 180 ? 74.409 24.231 -73.317 1.00 42.06 180 LEU A CA 1
ATOM 1487 C C . LEU A 1 180 ? 73.371 23.441 -72.515 1.00 42.06 180 LEU A C 1
ATOM 1489 O O . LEU A 1 180 ? 72.311 23.062 -72.997 1.00 42.06 180 LEU A O 1
ATOM 1493 N N . SER A 1 181 ? 73.740 23.149 -71.267 1.00 39.97 181 SER A N 1
ATOM 1494 C CA . SER A 1 181 ? 72.809 22.765 -70.206 1.00 39.97 181 SER A CA 1
ATOM 1495 C C . SER A 1 181 ? 72.191 24.048 -69.652 1.00 39.97 181 SER A C 1
ATOM 1497 O O . SER A 1 181 ? 72.624 24.563 -68.625 1.00 39.97 181 SER A O 1
ATOM 1499 N N . SER A 1 182 ? 71.222 24.597 -70.377 1.00 44.44 182 SER A N 1
ATOM 1500 C CA . SER A 1 182 ? 70.324 25.643 -69.889 1.00 44.44 182 SER A CA 1
ATOM 1501 C C . SER A 1 182 ? 68.913 25.225 -70.265 1.00 44.44 182 SER A C 1
ATOM 1503 O O . SER A 1 182 ? 68.346 25.688 -71.247 1.00 44.44 182 SER A O 1
ATOM 1505 N N . PHE A 1 183 ? 68.401 24.230 -69.550 1.00 45.47 183 PHE A N 1
ATOM 1506 C CA . PHE A 1 183 ? 66.978 23.942 -69.521 1.00 45.47 183 PHE A CA 1
ATOM 1507 C C . PHE A 1 183 ? 66.707 23.032 -68.333 1.00 45.47 183 PHE A C 1
ATOM 1509 O O . PHE A 1 183 ? 67.009 21.847 -68.405 1.00 45.47 183 PHE A O 1
ATOM 1516 N N . GLU A 1 184 ? 66.246 23.632 -67.239 1.00 42.88 184 GLU A N 1
ATOM 1517 C CA . GLU A 1 184 ? 65.295 23.080 -66.267 1.00 42.88 184 GLU A CA 1
ATOM 1518 C C . GLU A 1 184 ? 65.200 24.069 -65.093 1.00 42.88 184 GLU A C 1
ATOM 1520 O O . GLU A 1 184 ? 65.724 23.839 -64.009 1.00 42.88 184 GLU A O 1
ATOM 1525 N N . ASP A 1 185 ? 64.494 25.186 -65.312 1.00 47.12 185 ASP A N 1
ATOM 1526 C CA . ASP A 1 185 ? 63.648 25.733 -64.245 1.00 47.12 185 ASP A CA 1
ATOM 1527 C C . ASP A 1 185 ? 62.476 24.753 -64.111 1.00 47.12 185 ASP A C 1
ATOM 1529 O O . ASP A 1 185 ? 61.400 24.920 -64.688 1.00 47.12 185 ASP A O 1
ATOM 1533 N N . ILE A 1 186 ? 62.733 23.642 -63.421 1.00 51.19 186 ILE A N 1
ATOM 1534 C CA . ILE A 1 186 ? 61.662 22.846 -62.843 1.00 51.19 186 ILE A CA 1
ATOM 1535 C C . ILE A 1 186 ? 61.170 23.692 -61.680 1.00 51.19 186 ILE A C 1
ATOM 1537 O O . ILE A 1 186 ? 61.783 23.718 -60.611 1.00 51.19 186 ILE A O 1
ATOM 1541 N N . GLU A 1 187 ? 60.080 24.419 -61.914 1.00 53.88 187 GLU A N 1
ATOM 1542 C CA . GLU A 1 187 ? 59.231 24.931 -60.851 1.00 53.88 187 GLU A CA 1
ATOM 1543 C C . GLU A 1 187 ? 58.951 23.742 -59.926 1.00 53.88 187 GLU A C 1
ATOM 1545 O O . GLU A 1 187 ? 58.264 22.784 -60.292 1.00 53.88 187 GLU A O 1
ATOM 1550 N N . SER A 1 188 ? 59.638 23.724 -58.781 1.00 65.12 188 SER A N 1
ATOM 1551 C CA . SER A 1 188 ? 59.513 22.649 -57.807 1.00 65.12 188 SER A CA 1
ATOM 1552 C C . SER A 1 188 ? 58.036 22.528 -57.475 1.00 65.12 188 SER A C 1
ATOM 1554 O O . SER A 1 188 ? 57.405 23.513 -57.096 1.00 65.12 188 SER A O 1
ATOM 1556 N N . MET A 1 189 ? 57.490 21.334 -57.704 1.00 66.12 189 MET A N 1
ATOM 1557 C CA . MET A 1 189 ? 56.074 21.027 -57.548 1.00 66.12 189 MET A CA 1
ATOM 1558 C C . MET A 1 189 ? 55.559 21.637 -56.234 1.00 66.12 189 MET A C 1
ATOM 1560 O O . MET A 1 189 ? 56.202 21.431 -55.199 1.00 66.12 189 MET A O 1
ATOM 1564 N N . PRO A 1 190 ? 54.460 22.414 -56.256 1.00 66.62 190 PRO A N 1
ATOM 1565 C CA . PRO A 1 190 ? 54.009 23.114 -55.065 1.00 66.62 190 PRO A CA 1
ATOM 1566 C C . PRO A 1 190 ? 53.729 22.090 -53.965 1.00 66.62 190 PRO A C 1
ATOM 1568 O O . PRO A 1 190 ? 53.159 21.030 -54.231 1.00 66.62 190 PRO A O 1
ATOM 1571 N N . ASP A 1 191 ? 54.167 22.400 -52.744 1.00 69.75 191 ASP A N 1
ATOM 1572 C CA . ASP A 1 191 ? 54.026 21.519 -51.586 1.00 69.75 191 ASP A CA 1
ATOM 1573 C C . ASP A 1 191 ? 52.554 21.070 -51.438 1.00 69.75 191 ASP A C 1
ATOM 1575 O O . ASP A 1 191 ? 51.672 21.914 -51.213 1.00 69.75 191 ASP A O 1
ATOM 1579 N N . PRO A 1 192 ? 52.246 19.761 -51.555 1.00 66.06 192 PRO A N 1
ATOM 1580 C CA . PRO A 1 192 ? 50.876 19.262 -51.459 1.00 66.06 192 PRO A CA 1
ATOM 1581 C C . PRO A 1 192 ? 50.235 19.544 -50.091 1.00 66.06 192 PRO A C 1
ATOM 1583 O O . PRO A 1 192 ? 49.008 19.479 -49.966 1.00 66.06 192 PRO A O 1
ATOM 1586 N N . ALA A 1 193 ? 51.019 19.913 -49.070 1.00 66.06 193 ALA A N 1
ATOM 1587 C CA . ALA A 1 193 ? 50.508 20.304 -47.762 1.00 66.06 193 ALA A CA 1
ATOM 1588 C C . ALA A 1 193 ? 49.644 21.577 -47.793 1.00 66.06 193 ALA A C 1
ATOM 1590 O O . ALA A 1 193 ? 48.826 21.770 -46.889 1.00 66.06 193 ALA A O 1
ATOM 1591 N N . LEU A 1 194 ? 49.729 22.416 -48.834 1.00 60.81 194 LEU A N 1
ATOM 1592 C CA . LEU A 1 194 ? 48.881 23.611 -48.953 1.00 60.81 194 LEU A CA 1
ATOM 1593 C C . LEU A 1 194 ? 47.379 23.283 -49.055 1.00 60.81 194 LEU A C 1
ATOM 1595 O O . LEU A 1 194 ? 46.548 24.098 -48.653 1.00 60.81 194 LEU A O 1
ATOM 1599 N N . PHE A 1 195 ? 47.013 22.071 -49.486 1.00 62.50 195 PHE A N 1
ATOM 1600 C CA . PHE A 1 195 ? 45.618 21.608 -49.489 1.00 62.50 195 PHE A CA 1
ATOM 1601 C C . PHE A 1 195 ? 45.111 21.173 -48.106 1.00 62.50 195 PHE A C 1
ATOM 1603 O O . PHE A 1 195 ? 43.902 21.084 -47.899 1.00 62.50 195 PHE A O 1
ATOM 1610 N N . LEU A 1 196 ? 46.000 20.924 -47.139 1.00 59.44 196 LEU A N 1
ATOM 1611 C CA . LEU A 1 196 ? 45.624 20.468 -45.794 1.00 59.44 196 LEU A CA 1
ATOM 1612 C C . LEU A 1 196 ? 45.363 21.624 -44.815 1.00 59.44 196 LEU A C 1
ATOM 1614 O O . LEU A 1 196 ? 44.798 21.405 -43.743 1.00 59.44 196 LEU A O 1
ATOM 1618 N N . TYR A 1 197 ? 45.715 22.858 -45.189 1.00 57.97 197 TYR A N 1
ATOM 1619 C CA . TYR A 1 197 ? 45.542 24.050 -44.351 1.00 57.97 197 TYR A CA 1
ATOM 1620 C C . TYR A 1 197 ? 44.364 24.940 -44.757 1.00 57.97 197 TYR A C 1
ATOM 1622 O O . TYR A 1 197 ? 44.273 26.093 -44.326 1.00 57.97 197 TYR A O 1
ATOM 1630 N N . THR A 1 198 ? 43.393 24.422 -45.514 1.00 53.62 198 THR A N 1
ATOM 1631 C CA . THR A 1 198 ? 42.128 25.139 -45.699 1.00 53.62 198 THR A CA 1
ATOM 1632 C C . THR A 1 198 ? 41.316 25.114 -44.399 1.00 53.62 198 THR A C 1
ATOM 1634 O O . THR A 1 198 ? 40.526 24.213 -44.135 1.00 53.62 198 THR A O 1
ATOM 1637 N N . LYS A 1 199 ? 41.530 26.152 -43.586 1.00 51.12 199 LYS A N 1
ATOM 1638 C CA . LYS A 1 199 ? 40.474 26.953 -42.956 1.00 51.12 199 LYS A CA 1
ATOM 1639 C C . LYS A 1 199 ? 39.395 26.141 -42.217 1.00 51.12 199 LYS A C 1
ATOM 1641 O O . LYS A 1 199 ? 38.306 25.900 -42.733 1.00 51.12 199 LYS A O 1
ATOM 1646 N N . ARG A 1 200 ? 39.660 25.808 -40.943 1.00 46.19 200 ARG A N 1
ATOM 1647 C CA . ARG A 1 200 ? 38.598 25.465 -39.978 1.00 46.19 200 ARG A CA 1
ATOM 1648 C C . ARG A 1 200 ? 37.642 26.651 -39.867 1.00 46.19 200 ARG A C 1
ATOM 1650 O O . ARG A 1 200 ? 37.979 27.673 -39.274 1.00 46.19 200 ARG A O 1
ATOM 1657 N N . HIS A 1 201 ? 36.446 26.506 -40.418 1.00 46.31 201 HIS A N 1
ATOM 1658 C CA . HIS A 1 201 ? 35.342 27.403 -40.118 1.00 46.31 201 HIS A CA 1
ATOM 1659 C C . HIS A 1 201 ? 34.911 27.188 -38.661 1.00 46.31 201 HIS A C 1
ATOM 1661 O O . HIS A 1 201 ? 34.540 26.084 -38.265 1.00 46.31 201 HIS A O 1
ATOM 1667 N N . HIS A 1 202 ? 34.998 28.254 -37.865 1.00 49.69 202 HIS A N 1
ATOM 1668 C CA . HIS A 1 202 ? 34.393 28.341 -36.542 1.00 49.69 202 HIS A CA 1
ATOM 1669 C C . HIS A 1 202 ? 32.889 28.052 -36.635 1.00 49.69 202 HIS A C 1
ATOM 1671 O O . HIS A 1 202 ? 32.179 28.672 -37.426 1.00 49.69 202 HIS A O 1
ATOM 1677 N N . ALA A 1 203 ? 32.408 27.115 -35.819 1.00 39.25 203 ALA A N 1
ATOM 1678 C CA . ALA A 1 203 ? 30.982 26.891 -35.619 1.00 39.25 203 ALA A CA 1
ATOM 1679 C C . ALA A 1 203 ? 30.385 28.045 -34.787 1.00 39.25 203 ALA A C 1
ATOM 1681 O O . ALA A 1 203 ? 30.999 28.435 -33.790 1.00 39.25 203 ALA A O 1
ATOM 1682 N N . PRO A 1 204 ? 29.207 28.587 -35.143 1.00 48.75 204 PRO A N 1
ATOM 1683 C CA . PRO A 1 204 ? 28.539 29.590 -34.326 1.00 48.75 204 PRO A CA 1
ATOM 1684 C C . PRO A 1 204 ? 27.833 28.929 -33.132 1.00 48.75 204 PRO A C 1
ATOM 1686 O O . PRO A 1 204 ? 27.057 27.985 -33.280 1.00 48.75 204 PRO A O 1
ATOM 1689 N N . THR A 1 205 ? 28.102 29.446 -31.938 1.00 52.50 205 THR A N 1
ATOM 1690 C CA . THR A 1 205 ? 27.371 29.163 -30.700 1.00 52.50 205 THR A CA 1
ATOM 1691 C C . THR A 1 205 ? 25.977 29.807 -30.738 1.00 52.50 205 THR A C 1
ATOM 1693 O O . THR A 1 205 ? 25.869 30.994 -31.053 1.00 52.50 205 THR A O 1
ATOM 1696 N N . PRO A 1 206 ? 24.893 29.095 -30.373 1.00 45.09 206 PRO A N 1
ATOM 1697 C CA . PRO A 1 206 ? 23.596 29.722 -30.151 1.00 45.09 206 PRO A CA 1
ATOM 1698 C C . PRO A 1 206 ? 23.549 30.343 -28.750 1.00 45.09 206 PRO A C 1
ATOM 1700 O O . PRO A 1 206 ? 23.610 29.644 -27.739 1.00 45.09 206 PRO A O 1
ATOM 1703 N N . HIS A 1 207 ? 23.408 31.666 -28.695 1.00 41.78 207 HIS A N 1
ATOM 1704 C CA . HIS A 1 207 ? 23.015 32.400 -27.495 1.00 41.78 207 HIS A CA 1
ATOM 1705 C C . HIS A 1 207 ? 21.522 32.155 -27.216 1.00 41.78 207 HIS A C 1
ATOM 1707 O O . HIS A 1 207 ? 20.665 32.682 -27.923 1.00 41.78 207 HIS A O 1
ATOM 1713 N N . LEU A 1 208 ? 21.201 31.403 -26.161 1.00 45.44 208 LEU A N 1
ATOM 1714 C CA . LEU A 1 208 ? 19.889 31.453 -25.511 1.00 45.44 208 LEU A CA 1
ATOM 1715 C C . LEU A 1 208 ? 19.984 32.431 -24.335 1.00 45.44 208 LEU A C 1
ATOM 1717 O O . LEU A 1 208 ? 20.659 32.168 -23.343 1.00 45.44 208 LEU A O 1
ATOM 1721 N N . LYS A 1 209 ? 19.336 33.590 -24.481 1.00 42.09 209 LYS A N 1
ATOM 1722 C CA . LYS A 1 209 ? 19.040 34.512 -23.380 1.00 42.09 209 LYS A CA 1
ATOM 1723 C C . LYS A 1 209 ? 17.880 33.923 -22.574 1.00 42.09 209 LYS A C 1
ATOM 1725 O O . LYS A 1 209 ? 16.786 33.797 -23.111 1.00 42.09 209 LYS A O 1
ATOM 1730 N N . SER A 1 210 ? 18.100 33.615 -21.299 1.00 38.38 210 SER A N 1
ATOM 1731 C CA . SER A 1 210 ? 17.027 33.564 -20.302 1.00 38.38 210 SER A CA 1
ATOM 1732 C C . SER A 1 210 ? 17.267 34.683 -19.295 1.00 38.38 210 SER A C 1
ATOM 1734 O O . SER A 1 210 ? 18.233 34.653 -18.531 1.00 38.38 210 SER A O 1
ATOM 1736 N N . GLU A 1 211 ? 16.404 35.689 -19.340 1.00 43.41 211 GLU A N 1
ATOM 1737 C CA . GLU A 1 211 ? 16.271 36.709 -18.310 1.00 43.41 211 GLU A CA 1
ATOM 1738 C C . GLU A 1 211 ? 15.704 36.067 -17.043 1.00 43.41 211 GLU A C 1
ATOM 1740 O O . GLU A 1 211 ? 14.609 35.518 -17.078 1.00 43.41 211 GLU A O 1
ATOM 1745 N N . HIS A 1 212 ? 16.394 36.191 -15.909 1.00 40.75 212 HIS A N 1
ATOM 1746 C CA . HIS A 1 212 ? 15.724 36.181 -14.613 1.00 40.75 212 HIS A CA 1
ATOM 1747 C C . HIS A 1 212 ? 16.297 37.283 -13.726 1.00 40.75 212 HIS A C 1
ATOM 1749 O O . HIS A 1 212 ? 17.448 37.274 -13.291 1.00 40.75 212 HIS A O 1
ATOM 1755 N N . ARG A 1 213 ? 15.424 38.268 -13.526 1.00 38.19 213 ARG A N 1
ATOM 1756 C CA . ARG A 1 213 ? 15.507 39.412 -12.630 1.00 38.19 213 ARG A CA 1
ATOM 1757 C C . ARG A 1 213 ? 15.523 38.937 -11.177 1.00 38.19 213 ARG A C 1
ATOM 1759 O O . ARG A 1 213 ? 14.716 38.102 -10.779 1.00 38.19 213 ARG A O 1
ATOM 1766 N N . ALA A 1 214 ? 16.428 39.516 -10.397 1.00 39.41 214 ALA A N 1
ATOM 1767 C CA . ALA A 1 214 ? 16.522 39.350 -8.956 1.00 39.41 214 ALA A CA 1
ATOM 1768 C C . ALA A 1 214 ? 15.252 39.819 -8.228 1.00 39.41 214 ALA A C 1
ATOM 1770 O O . ALA A 1 214 ? 14.638 40.816 -8.613 1.00 39.41 214 ALA A O 1
ATOM 1771 N N . SER A 1 215 ? 14.932 39.174 -7.108 1.00 39.16 215 SER A N 1
ATOM 1772 C CA . SER A 1 215 ? 14.328 39.828 -5.944 1.00 39.16 215 SER A CA 1
ATOM 1773 C C . SER A 1 215 ? 14.717 39.055 -4.690 1.00 39.16 215 SER A C 1
ATOM 1775 O O . SER A 1 215 ? 14.366 37.893 -4.510 1.00 39.16 215 SER A O 1
ATOM 1777 N N . ALA A 1 216 ? 15.512 39.726 -3.865 1.00 42.66 216 ALA A N 1
ATOM 1778 C CA . ALA A 1 216 ? 15.827 39.343 -2.507 1.00 42.66 216 ALA A CA 1
ATOM 1779 C C . ALA A 1 216 ? 14.567 39.385 -1.637 1.00 42.66 216 ALA A C 1
ATOM 1781 O O . ALA A 1 216 ? 13.727 40.254 -1.845 1.00 42.66 216 ALA A O 1
ATOM 1782 N N . LEU A 1 217 ? 14.511 38.541 -0.608 1.00 40.00 217 LEU A N 1
ATOM 1783 C CA . LEU A 1 217 ? 14.051 38.942 0.719 1.00 40.00 217 LEU A CA 1
ATOM 1784 C C . LEU A 1 217 ? 14.655 37.998 1.762 1.00 40.00 217 LEU A C 1
ATOM 1786 O O . LEU A 1 217 ? 14.518 36.779 1.716 1.00 40.00 217 LEU A O 1
ATOM 1790 N N . SER A 1 218 ? 15.378 38.628 2.675 1.00 39.16 218 SER A N 1
ATOM 1791 C CA . SER A 1 218 ? 15.947 38.077 3.892 1.00 39.16 218 SER A CA 1
ATOM 1792 C C . SER A 1 218 ? 14.851 37.943 4.949 1.00 39.16 218 SER A C 1
ATOM 1794 O O . SER A 1 218 ? 14.162 38.922 5.223 1.00 39.16 218 SER A O 1
ATOM 1796 N N . SER A 1 219 ? 14.786 36.804 5.639 1.00 38.62 219 SER A N 1
ATOM 1797 C CA . SER A 1 219 ? 14.504 36.806 7.077 1.00 38.62 219 SER A CA 1
ATOM 1798 C C . SER A 1 219 ? 15.248 35.665 7.770 1.00 38.62 219 SER A C 1
ATOM 1800 O O . SER A 1 219 ? 15.171 34.505 7.374 1.00 38.62 219 SER A O 1
ATOM 1802 N N . LYS A 1 220 ? 16.022 36.060 8.781 1.00 44.19 220 LYS A N 1
ATOM 1803 C CA . LYS A 1 220 ? 16.789 35.243 9.724 1.00 44.19 220 LYS A CA 1
ATOM 1804 C C . LYS A 1 220 ? 15.862 34.670 10.798 1.00 44.19 220 LYS A C 1
ATOM 1806 O O . LYS A 1 220 ? 15.026 35.419 11.281 1.00 44.19 220 LYS A O 1
ATOM 1811 N N . MET A 1 221 ? 16.135 33.447 11.259 1.00 37.50 221 MET A N 1
ATOM 1812 C CA . MET A 1 221 ? 16.343 33.028 12.669 1.00 37.50 221 MET A CA 1
ATOM 1813 C C . MET A 1 221 ? 16.875 31.577 12.614 1.00 37.50 221 MET A C 1
ATOM 1815 O O . MET A 1 221 ? 16.240 30.723 12.010 1.00 37.50 221 MET A O 1
ATOM 1819 N N . ALA A 1 222 ? 18.149 31.301 12.928 1.00 38.31 222 ALA A N 1
ATOM 1820 C CA . ALA A 1 222 ? 18.636 30.881 14.255 1.00 38.31 222 ALA A CA 1
ATOM 1821 C C . ALA A 1 222 ? 17.703 29.828 14.897 1.00 38.31 222 ALA A C 1
ATOM 1823 O O . ALA A 1 222 ? 16.575 30.142 15.250 1.00 38.31 222 ALA A O 1
ATOM 1824 N N . THR A 1 223 ? 18.106 28.573 15.105 1.00 37.25 223 THR A N 1
ATOM 1825 C CA . THR A 1 223 ? 19.076 28.212 16.149 1.00 37.25 223 THR A CA 1
ATOM 1826 C C . THR A 1 223 ? 19.620 26.799 15.920 1.00 37.25 223 THR A C 1
ATOM 1828 O O . THR A 1 223 ? 18.882 25.855 15.656 1.00 37.25 223 THR A O 1
ATOM 1831 N N . ASP A 1 224 ? 20.938 26.716 16.028 1.00 36.97 224 ASP A N 1
ATOM 1832 C CA . ASP A 1 224 ? 21.795 25.542 16.093 1.00 36.97 224 ASP A CA 1
ATOM 1833 C C . ASP A 1 224 ? 21.591 24.805 17.431 1.00 36.97 224 ASP A C 1
ATOM 1835 O O . ASP A 1 224 ? 21.542 25.469 18.468 1.00 36.97 224 ASP A O 1
ATOM 1839 N N . GLN A 1 225 ? 21.451 23.472 17.413 1.00 37.19 225 GLN A N 1
ATOM 1840 C CA . GLN A 1 225 ? 21.891 22.574 18.495 1.00 37.19 225 GLN A CA 1
ATOM 1841 C C . GLN A 1 225 ? 21.615 21.090 18.184 1.00 37.19 225 GLN A C 1
ATOM 1843 O O . GLN A 1 225 ? 20.490 20.599 18.150 1.00 37.19 225 GLN A O 1
ATOM 1848 N N . SER A 1 226 ? 22.700 20.344 18.031 1.00 38.72 226 SER A N 1
ATOM 1849 C CA . SER A 1 226 ? 22.857 18.917 18.343 1.00 38.72 226 SER A CA 1
ATOM 1850 C C . SER A 1 226 ? 24.320 18.741 18.786 1.00 38.72 226 SER A C 1
ATOM 1852 O O . SER A 1 226 ? 25.142 19.544 18.341 1.00 38.72 226 SER A O 1
ATOM 1854 N N . PRO A 1 227 ? 24.740 17.709 19.550 1.00 55.22 227 PRO A N 1
ATOM 1855 C CA . PRO A 1 227 ? 24.008 16.617 20.211 1.00 55.22 227 PRO A CA 1
ATOM 1856 C C . PRO A 1 227 ? 24.443 16.447 21.701 1.00 55.22 227 PRO A C 1
ATOM 1858 O O . PRO A 1 227 ? 25.121 17.314 22.252 1.00 55.22 227 PRO A O 1
ATOM 1861 N N . PRO A 1 228 ? 24.170 15.296 22.354 1.00 50.78 228 PRO A N 1
ATOM 1862 C CA . PRO A 1 228 ? 25.331 14.424 22.537 1.00 50.78 228 PRO A CA 1
ATOM 1863 C C . PRO A 1 228 ? 25.085 12.927 22.312 1.00 50.78 228 PRO A C 1
ATOM 1865 O O . PRO A 1 228 ? 23.984 12.388 22.362 1.00 50.78 228 PRO A O 1
ATOM 1868 N N . LYS A 1 229 ? 26.223 12.279 22.060 1.00 44.56 229 LYS A N 1
ATOM 1869 C CA . LYS A 1 229 ? 26.464 10.851 21.891 1.00 44.56 229 LYS A CA 1
ATOM 1870 C C . LYS A 1 229 ? 26.035 10.052 23.127 1.00 44.56 229 LYS A C 1
ATOM 1872 O O . LYS A 1 229 ? 26.519 10.311 24.224 1.00 44.56 229 LYS A O 1
ATOM 1877 N N . GLY A 1 230 ? 25.253 8.999 22.908 1.00 34.38 230 GLY A N 1
ATOM 1878 C CA . GLY A 1 230 ? 25.106 7.869 23.822 1.00 34.38 230 GLY A CA 1
ATOM 1879 C C . GLY A 1 230 ? 25.467 6.592 23.075 1.00 34.38 230 GLY A C 1
ATOM 1880 O O . GLY A 1 230 ? 24.704 6.122 22.237 1.00 34.38 230 GLY A O 1
ATOM 1881 N N . GLY A 1 231 ? 26.666 6.069 23.321 1.00 40.16 231 GLY A N 1
ATOM 1882 C CA . GLY A 1 231 ? 27.074 4.769 22.807 1.00 40.16 231 GLY A CA 1
ATOM 1883 C C . GLY A 1 231 ? 26.421 3.646 23.605 1.00 40.16 231 GLY A C 1
ATOM 1884 O O . GLY A 1 231 ? 26.341 3.722 24.829 1.00 40.16 231 GLY A O 1
ATOM 1885 N N . ARG A 1 232 ? 26.038 2.559 22.933 1.00 41.47 232 ARG A N 1
ATOM 1886 C CA . ARG A 1 232 ? 26.086 1.245 23.571 1.00 41.47 232 ARG A CA 1
ATOM 1887 C C . ARG A 1 232 ? 26.344 0.145 22.553 1.00 41.47 232 ARG A C 1
ATOM 1889 O O . ARG A 1 232 ? 25.710 0.047 21.509 1.00 41.47 232 ARG A O 1
ATOM 1896 N N . GLN A 1 233 ? 27.370 -0.613 22.899 1.00 41.84 233 GLN A N 1
ATOM 1897 C CA . GLN A 1 233 ? 28.000 -1.697 22.174 1.00 41.84 233 GLN A CA 1
ATOM 1898 C C . GLN A 1 233 ? 27.041 -2.875 21.978 1.00 41.84 233 GLN A C 1
ATOM 1900 O O . GLN A 1 233 ? 26.232 -3.189 22.849 1.00 41.84 233 GLN A O 1
ATOM 1905 N N . LYS A 1 234 ? 27.197 -3.560 20.844 1.00 42.78 234 LYS A N 1
ATOM 1906 C CA . LYS A 1 234 ? 26.595 -4.858 20.551 1.00 42.78 234 LYS A CA 1
ATOM 1907 C C . LYS A 1 234 ? 27.723 -5.890 20.526 1.00 42.78 234 LYS A C 1
ATOM 1909 O O . LYS A 1 234 ? 28.488 -5.909 19.568 1.00 42.78 234 LYS A O 1
ATOM 1914 N N . ALA A 1 235 ? 27.841 -6.709 21.570 1.00 39.91 235 ALA A N 1
ATOM 1915 C CA . ALA A 1 235 ? 28.600 -7.960 21.548 1.00 39.91 235 ALA A CA 1
ATOM 1916 C C . ALA A 1 235 ? 28.226 -8.855 22.743 1.00 39.91 235 ALA A C 1
ATOM 1918 O O . ALA A 1 235 ? 28.344 -8.429 23.885 1.00 39.91 235 ALA A O 1
ATOM 1919 N N . GLY A 1 236 ? 27.837 -10.097 22.432 1.00 38.53 236 GLY A N 1
ATOM 1920 C CA . GLY A 1 236 ? 28.084 -11.294 23.242 1.00 38.53 236 GLY A CA 1
ATOM 1921 C C . GLY A 1 236 ? 27.204 -11.539 24.469 1.00 38.53 236 GLY A C 1
ATOM 1922 O O . GLY A 1 236 ? 27.443 -10.952 25.514 1.00 38.53 236 GLY A O 1
ATOM 1923 N N . GLN A 1 237 ? 26.290 -12.511 24.368 1.00 38.44 237 GLN A N 1
ATOM 1924 C CA . GLN A 1 237 ? 26.246 -13.686 25.258 1.00 38.44 237 GLN A CA 1
ATOM 1925 C C . GLN A 1 237 ? 25.112 -14.637 24.836 1.00 38.44 237 GLN A C 1
ATOM 1927 O O . GLN A 1 237 ? 23.933 -14.323 24.968 1.00 38.44 237 GLN A O 1
ATOM 1932 N N . GLN A 1 238 ? 25.490 -15.811 24.322 1.00 46.47 238 GLN A N 1
ATOM 1933 C CA . GLN A 1 238 ? 24.693 -17.031 24.460 1.00 46.47 238 GLN A CA 1
ATOM 1934 C C . GLN A 1 238 ? 24.847 -17.544 25.896 1.00 46.47 238 GLN A C 1
ATOM 1936 O O . GLN A 1 238 ? 25.955 -17.468 26.435 1.00 46.47 238 GLN A O 1
ATOM 1941 N N . PRO A 1 239 ? 23.822 -18.202 26.449 1.00 48.81 239 PRO A N 1
ATOM 1942 C CA . PRO A 1 239 ? 24.052 -19.294 27.370 1.00 48.81 239 PRO A CA 1
ATOM 1943 C C . PRO A 1 239 ? 23.564 -20.617 26.774 1.00 48.81 239 PRO A C 1
ATOM 1945 O O . PRO A 1 239 ? 22.439 -20.759 26.302 1.00 48.81 239 PRO A O 1
ATOM 1948 N N . HIS A 1 240 ? 24.475 -21.583 26.829 1.00 40.84 240 HIS A N 1
ATOM 1949 C CA . HIS A 1 240 ? 24.199 -23.010 26.927 1.00 40.84 240 HIS A CA 1
ATOM 1950 C C . HIS A 1 240 ? 23.164 -23.295 28.027 1.00 40.84 240 HIS A C 1
ATOM 1952 O O . HIS A 1 240 ? 23.313 -22.749 29.120 1.00 40.84 240 HIS A O 1
ATOM 1958 N N . GLN A 1 241 ? 22.228 -24.218 27.772 1.00 38.53 241 GLN A N 1
ATOM 1959 C CA . GLN A 1 241 ? 21.888 -25.342 28.664 1.00 38.53 241 GLN A CA 1
ATOM 1960 C C . GLN A 1 241 ? 20.820 -26.250 28.020 1.00 38.53 241 GLN A C 1
ATOM 1962 O O . GLN A 1 241 ? 19.664 -25.867 27.886 1.00 38.53 241 GLN A O 1
ATOM 1967 N N . ASP A 1 242 ? 21.247 -27.456 27.644 1.00 40.44 242 ASP A N 1
ATOM 1968 C CA . ASP A 1 242 ? 20.454 -28.697 27.695 1.00 40.44 242 ASP A CA 1
ATOM 1969 C C . ASP A 1 242 ? 20.548 -29.230 29.149 1.00 40.44 242 ASP A C 1
ATOM 1971 O O . ASP A 1 242 ? 21.563 -28.925 29.794 1.00 40.44 242 ASP A O 1
ATOM 1975 N N . PRO A 1 243 ? 19.585 -30.015 29.701 1.00 54.28 243 PRO A N 1
ATOM 1976 C CA . PRO A 1 243 ? 19.227 -31.319 29.123 1.00 54.28 243 PRO A CA 1
ATOM 1977 C C . PRO A 1 243 ? 17.787 -31.849 29.345 1.00 54.28 243 PRO A C 1
ATOM 1979 O O . PRO A 1 243 ? 16.989 -31.307 30.101 1.00 54.28 243 PRO A O 1
ATOM 1982 N N . ALA A 1 244 ? 17.570 -33.026 28.741 1.00 35.44 244 ALA A N 1
ATOM 1983 C CA . ALA A 1 244 ? 16.690 -34.126 29.160 1.00 35.44 244 ALA A CA 1
ATOM 1984 C C . ALA A 1 244 ? 15.227 -34.146 28.665 1.00 35.44 244 ALA A C 1
ATOM 1986 O O . ALA A 1 244 ? 14.319 -33.537 29.218 1.00 35.44 244 ALA A O 1
ATOM 1987 N N . GLU A 1 245 ? 15.034 -34.970 27.628 1.00 40.28 245 GLU A N 1
ATOM 1988 C CA . GLU A 1 245 ? 14.082 -36.090 27.575 1.00 40.28 245 GLU A CA 1
ATOM 1989 C C . GLU A 1 245 ? 12.823 -36.018 28.457 1.00 40.28 245 GLU A C 1
ATOM 1991 O O . GLU A 1 245 ? 12.866 -36.299 29.651 1.00 40.28 245 GLU A O 1
ATOM 1996 N N . THR A 1 246 ? 11.648 -35.909 27.831 1.00 41.62 246 THR A N 1
ATOM 1997 C CA . THR A 1 246 ? 10.584 -36.896 28.086 1.00 41.62 246 THR A CA 1
ATOM 1998 C C . THR A 1 246 ? 9.658 -37.035 26.881 1.00 41.62 246 THR A C 1
ATOM 2000 O O . THR A 1 246 ? 9.238 -36.072 26.247 1.00 41.62 246 THR A O 1
ATOM 2003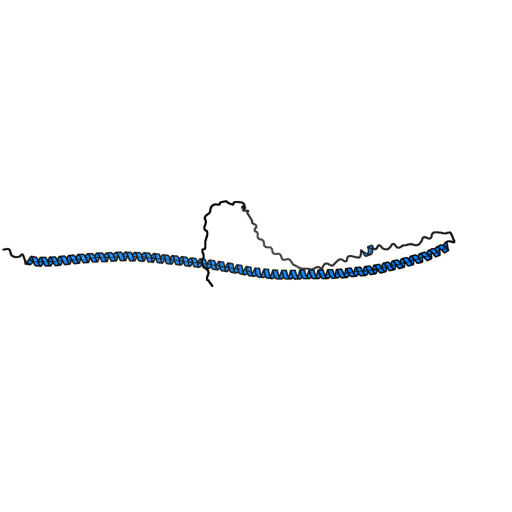 N N . ALA A 1 247 ? 9.374 -38.291 26.562 1.00 46.06 247 ALA A N 1
ATOM 2004 C CA . ALA A 1 247 ? 8.554 -38.764 25.468 1.00 46.06 247 ALA A CA 1
ATOM 2005 C C . ALA A 1 247 ? 7.093 -38.280 25.510 1.00 46.06 247 ALA A C 1
ATOM 2007 O O . ALA A 1 247 ? 6.455 -38.266 26.560 1.00 46.06 247 ALA A O 1
ATOM 2008 N N . SER A 1 248 ? 6.502 -38.072 24.331 1.00 43.12 248 SER A N 1
ATOM 2009 C CA . SER A 1 248 ? 5.132 -38.529 24.073 1.00 43.12 248 SER A CA 1
ATOM 2010 C C . SER A 1 248 ? 4.893 -38.734 22.585 1.00 43.12 248 SER A C 1
ATOM 2012 O O . SER A 1 248 ? 4.709 -37.809 21.799 1.00 43.12 248 SER A O 1
ATOM 2014 N N . ALA A 1 249 ? 4.911 -40.012 22.221 1.00 42.69 249 ALA A N 1
ATOM 2015 C CA . ALA A 1 249 ? 4.448 -40.534 20.956 1.00 42.69 249 ALA A CA 1
ATOM 2016 C C . ALA A 1 249 ? 2.920 -40.410 20.880 1.00 42.69 249 ALA A C 1
ATOM 2018 O O . ALA A 1 249 ? 2.202 -41.099 21.605 1.00 42.69 249 ALA A O 1
ATOM 2019 N N . ILE A 1 250 ? 2.414 -39.590 19.961 1.00 48.94 250 ILE A N 1
ATOM 2020 C CA . ILE A 1 250 ? 1.006 -39.646 19.570 1.00 48.94 250 ILE A CA 1
ATOM 2021 C C . ILE A 1 250 ? 0.867 -40.770 18.538 1.00 48.94 250 ILE A C 1
ATOM 2023 O O . ILE A 1 250 ? 1.130 -40.599 17.350 1.00 48.94 250 ILE A O 1
ATOM 2027 N N . ARG A 1 251 ? 0.478 -41.954 19.025 1.00 49.41 251 ARG A N 1
ATOM 2028 C CA . ARG A 1 251 ? -0.138 -43.009 18.212 1.00 49.41 251 ARG A CA 1
ATOM 2029 C C . ARG A 1 251 ? -1.592 -42.624 17.963 1.00 49.41 251 ARG A C 1
ATOM 2031 O O . ARG A 1 251 ? -2.405 -42.702 18.880 1.00 49.41 251 ARG A O 1
ATOM 2038 N N . THR A 1 252 ? -1.949 -42.304 16.729 1.00 54.94 252 THR A N 1
ATOM 2039 C CA . THR A 1 252 ? -3.338 -42.400 16.269 1.00 54.94 252 THR A CA 1
ATOM 2040 C C . THR A 1 252 ? -3.556 -43.798 15.691 1.00 54.94 252 THR A C 1
ATOM 2042 O O . THR A 1 252 ? -3.084 -44.146 14.612 1.00 54.94 252 THR A O 1
ATOM 2045 N N . MET A 1 253 ? -4.224 -44.642 16.479 1.00 50.56 253 MET A N 1
ATOM 2046 C CA . MET A 1 253 ? -4.734 -45.950 16.064 1.00 50.56 253 MET A CA 1
ATOM 2047 C C . MET A 1 253 ? -6.023 -45.772 15.246 1.00 50.56 253 MET A C 1
ATOM 2049 O O . MET A 1 253 ? -6.814 -44.875 15.521 1.00 50.56 253 MET A O 1
ATOM 2053 N N . GLY A 1 254 ? -6.192 -46.637 14.239 1.00 40.66 254 GLY A N 1
ATOM 2054 C CA . GLY A 1 254 ? -7.202 -46.571 13.174 1.00 40.66 254 GLY A CA 1
ATOM 2055 C C . GLY A 1 254 ? -8.677 -46.693 13.583 1.00 40.66 254 GLY A C 1
ATOM 2056 O O . GLY A 1 254 ? -9.022 -46.861 14.748 1.00 40.66 254 GLY A O 1
ATOM 2057 N N . LYS A 1 255 ? -9.589 -46.609 12.607 1.00 54.88 255 LYS A N 1
ATOM 2058 C CA . LYS A 1 255 ? -10.231 -47.727 11.863 1.00 54.88 255 LYS A CA 1
ATOM 2059 C C . LYS A 1 255 ? -11.231 -47.128 10.828 1.00 54.88 255 LYS A C 1
ATOM 2061 O O . LYS A 1 255 ? -11.484 -45.932 10.901 1.00 54.88 255 LYS A O 1
ATOM 2066 N N . PRO A 1 256 ? -11.962 -47.920 10.016 1.00 55.44 256 PRO A N 1
ATOM 2067 C CA . PRO A 1 256 ? -11.525 -48.913 9.039 1.00 55.44 256 PRO A CA 1
ATOM 2068 C C . PRO A 1 256 ? -12.176 -48.679 7.649 1.00 55.44 256 PRO A C 1
ATOM 2070 O O . PRO A 1 256 ? -13.039 -47.828 7.460 1.00 55.44 256 PRO A O 1
ATOM 2073 N N . LYS A 1 257 ? -11.750 -49.496 6.681 1.00 52.75 257 LYS A N 1
ATOM 2074 C CA . LYS A 1 257 ? -12.250 -49.594 5.303 1.00 52.75 257 LYS A CA 1
ATOM 2075 C C . LYS A 1 257 ? -13.739 -49.963 5.231 1.00 52.75 257 LYS A C 1
ATOM 2077 O O . LYS A 1 257 ? -14.170 -50.911 5.884 1.00 52.75 257 LYS A O 1
ATOM 2082 N N . SER A 1 258 ? -14.469 -49.283 4.350 1.00 57.22 258 SER A N 1
ATOM 2083 C CA . SER A 1 258 ? -15.704 -49.764 3.731 1.00 57.22 258 SER A CA 1
ATOM 2084 C C . SER A 1 258 ? -15.357 -50.714 2.580 1.00 57.22 258 SER A C 1
ATOM 2086 O O . SER A 1 258 ? -14.541 -50.391 1.719 1.00 57.22 258 SER A O 1
ATOM 2088 N N . HIS A 1 259 ? -15.955 -51.903 2.598 1.00 59.41 259 HIS A N 1
ATOM 2089 C CA . HIS A 1 259 ? -15.921 -52.852 1.492 1.00 59.41 259 HIS A CA 1
ATOM 2090 C C . HIS A 1 259 ? -16.939 -52.446 0.418 1.00 59.41 259 HIS A C 1
ATOM 2092 O O . HIS A 1 259 ? -18.117 -52.255 0.722 1.00 59.41 259 HIS A O 1
ATOM 2098 N N . LEU A 1 260 ? -16.449 -52.357 -0.816 1.00 56.88 260 LEU A N 1
ATOM 2099 C CA . LEU A 1 260 ? -17.092 -52.820 -2.045 1.00 56.88 260 LEU A CA 1
ATOM 2100 C C . LEU A 1 260 ? -16.157 -53.880 -2.637 1.00 56.88 260 LEU A C 1
ATOM 2102 O O . LEU A 1 260 ? -14.924 -53.712 -2.461 1.00 56.88 260 LEU A O 1
#

Sequence (260 aa):
PAGSAPAVNCVAMETQSLEHQIQSVQRHIAFLKKEQLQLLHDLHLEILRLQKHCTELTHDLEMKELEARQQDIIDQELEEKCKIMEAQLQEKEKDNLELRRELRHKESLVAALRSNLRNKERKFLEELKRRSHRVTVLNTELQKETEAAAYLSFQLHSTKQRLHSSRQRAFKDLPSRDKLSSFEDIESMPDPALFLYTKRHHAPTPHLKSEHRASALSSKMATDQSPPKGGRQKAGQQPHQDPAETASAIRTMGKPKSHL